Protein AF-A0A2R5ES37-F1 (afdb_monomer_lite)

InterPro domains:
  IPR029063 S-adenosyl-L-methionine-dependent methyltransferase superfamily [SSF53335] (49-180)

Radius of gyration: 34.07 Å; chains: 1; bounding box: 60×81×91 Å

Secondary structure (DSSP, 8-state):
-B-TTSPPPPPPS--STTSTT--B--TT--SPSSTTSS-EEETTSPPPPPPSS--GGGS--EEE-TT--SPPPTTTT-EEETTSPPPPPPTT--TTTS--EEE-TTSPPTT-------B-TTS-B--PPPHHHHHHHTT--SB-TTSPBP---SS-HHHHHHHHHHSPPHHHHHHHHHHHHHHHHHHHTT-------PPPTTSPPTT-S-----

Sequence (214 aa):
MQRWDDSSATVTGDTDIQSGAQLISDPRCKSELQPDSYGVQHWEKASKTVRGASRIMQSASSISDPRIKTTPRADTLGVMKWEVPAKTIIASLDIHAGAAAVADPRFPGADERCVIIIIAEDGTWHRPLTTFELAMLQSFPQYLPDGRPFQLEGCSDKKAREYIGNAVPRDSAEQMGNVILLAAAEAEVGIGFALSWDPVWVAPQAEDMPALIQ

Foldseek 3Di:
DDEPPDDADDDDPDDDCPPDNRDYDPPPPPDDPQDAQAAEDEPPDDDDDDDPDPDRRRHNNHYPDPVPPDDQDEAQLHEAEPPDDDDDDDPDDDSSNHHPHYPDPPDDDPPDDDDDFDQDPVRDTPDPDALLVLLVVLQHDQADPVRHGDDDPPDDRVVSSVPSVPDHRPLNVVVVVVVVVVCVVCVVVVNPDDDDPDDDSPDDDPVPPPPPDD

pLDDT: mean 79.44, std 11.71, range [42.88, 96.0]

Organism: NCBI:txid171404

Structure (mmCIF, N/CA/C/O backbone):
data_AF-A0A2R5ES37-F1
#
_entry.id   AF-A0A2R5ES37-F1
#
loop_
_atom_site.group_PDB
_atom_site.id
_atom_site.type_symbol
_atom_site.label_atom_id
_atom_site.label_alt_id
_atom_site.label_comp_id
_atom_site.label_asym_id
_atom_site.label_entity_id
_atom_site.label_seq_id
_atom_site.pdbx_PDB_ins_code
_atom_site.Cartn_x
_atom_site.Cartn_y
_atom_site.Cartn_z
_atom_site.occupancy
_atom_site.B_iso_or_equiv
_atom_site.auth_seq_id
_atom_site.auth_comp_id
_atom_site.auth_asym_id
_atom_site.auth_atom_id
_atom_site.pdbx_PDB_model_num
ATOM 1 N N . MET A 1 1 ? -5.467 -41.474 22.137 1.00 66.75 1 MET A N 1
ATOM 2 C CA . MET A 1 1 ? -5.474 -41.182 23.579 1.00 66.75 1 MET A CA 1
ATOM 3 C C . MET A 1 1 ? -5.575 -42.509 24.319 1.00 66.75 1 MET A C 1
ATOM 5 O O . MET A 1 1 ? -6.432 -43.302 23.944 1.00 66.75 1 MET A O 1
ATOM 9 N N . GLN A 1 2 ? -4.686 -42.789 25.268 1.00 75.88 2 GLN A N 1
ATOM 10 C CA . GLN A 1 2 ? -4.653 -44.027 26.056 1.00 75.88 2 GLN A CA 1
ATOM 11 C C . GLN A 1 2 ? -5.468 -43.896 27.344 1.00 75.88 2 GLN A C 1
ATOM 13 O O . GLN A 1 2 ? -5.669 -42.789 27.855 1.00 75.88 2 GLN A O 1
ATOM 18 N N . ARG A 1 3 ? -5.955 -45.033 27.855 1.00 75.44 3 ARG A N 1
ATOM 19 C CA . ARG A 1 3 ? -6.593 -45.097 29.172 1.00 75.44 3 ARG A CA 1
ATOM 20 C C . ARG A 1 3 ? -5.516 -45.027 30.248 1.00 75.44 3 ARG A C 1
ATOM 22 O O . ARG A 1 3 ? -4.434 -45.572 30.075 1.00 75.44 3 ARG A O 1
ATOM 29 N N . TRP A 1 4 ? -5.841 -44.361 31.350 1.00 78.44 4 TRP A N 1
ATOM 30 C CA . TRP A 1 4 ? -4.930 -44.161 32.478 1.00 78.44 4 TRP A CA 1
ATOM 31 C C . TRP A 1 4 ? -4.404 -45.478 33.073 1.00 78.44 4 TRP A C 1
ATOM 33 O O . TRP A 1 4 ? -3.252 -45.543 33.487 1.00 78.44 4 TRP A O 1
ATOM 43 N N . ASP A 1 5 ? -5.239 -46.518 33.080 1.00 82.12 5 ASP A N 1
ATOM 44 C CA . ASP A 1 5 ? -4.938 -47.808 33.710 1.00 82.12 5 ASP A CA 1
ATOM 45 C C . ASP A 1 5 ? -4.310 -48.844 32.755 1.00 82.12 5 ASP A C 1
ATOM 47 O O . ASP A 1 5 ? -3.970 -49.946 33.184 1.00 82.12 5 ASP A O 1
ATOM 51 N N . ASP A 1 6 ? -4.147 -48.512 31.469 1.00 80.31 6 ASP A N 1
ATOM 52 C CA . ASP A 1 6 ? -3.561 -49.419 30.476 1.00 80.31 6 ASP A CA 1
ATOM 53 C C . ASP A 1 6 ? -2.030 -49.262 30.397 1.00 80.31 6 ASP A C 1
ATOM 55 O O . ASP A 1 6 ? -1.457 -48.222 30.723 1.00 80.31 6 ASP A O 1
ATOM 59 N N . SER A 1 7 ? -1.339 -50.306 29.926 1.00 79.94 7 SER A N 1
ATOM 60 C CA . SER A 1 7 ? 0.105 -50.234 29.653 1.00 79.94 7 SER A CA 1
ATOM 61 C C . SER A 1 7 ? 0.407 -49.270 28.497 1.00 79.94 7 SER A C 1
ATOM 63 O O . SER A 1 7 ? -0.312 -49.250 27.498 1.00 79.94 7 SER A O 1
ATOM 65 N N . SER A 1 8 ? 1.494 -48.497 28.608 1.00 73.19 8 SER A N 1
ATOM 66 C CA . SER A 1 8 ? 1.875 -47.499 27.598 1.00 73.19 8 SER A CA 1
ATOM 67 C C . SER A 1 8 ? 2.196 -48.140 26.243 1.00 73.19 8 SER A C 1
ATOM 69 O O . SER A 1 8 ? 2.889 -49.160 26.194 1.00 73.19 8 SER A O 1
ATOM 71 N N . ALA A 1 9 ? 1.786 -47.514 25.135 1.00 75.00 9 ALA A N 1
ATOM 72 C CA . ALA A 1 9 ? 2.246 -47.945 23.807 1.00 75.00 9 ALA A CA 1
ATOM 73 C C . ALA A 1 9 ? 3.755 -47.737 23.616 1.00 75.00 9 ALA A C 1
ATOM 75 O O . ALA A 1 9 ? 4.393 -46.922 24.282 1.00 75.00 9 ALA A O 1
ATOM 76 N N . THR A 1 10 ? 4.315 -48.473 22.657 1.00 75.12 10 THR A N 1
ATOM 77 C CA . THR A 1 10 ? 5.711 -48.363 22.234 1.00 75.12 10 THR A CA 1
ATOM 78 C C . THR A 1 10 ? 6.044 -46.936 21.794 1.00 75.12 10 THR A C 1
ATOM 80 O O . THR A 1 10 ? 5.357 -46.370 20.944 1.00 75.12 10 THR A O 1
ATOM 83 N N . VAL A 1 11 ? 7.119 -46.370 22.349 1.00 68.81 11 VAL A N 1
ATOM 84 C CA . VAL A 1 11 ? 7.628 -45.049 21.957 1.00 68.81 11 VAL A CA 1
ATOM 85 C C . VAL A 1 11 ? 8.216 -45.142 20.549 1.00 68.81 11 VAL A C 1
ATOM 87 O O . VAL A 1 11 ? 9.181 -45.871 20.316 1.00 68.81 11 VAL A O 1
ATOM 90 N N . THR A 1 12 ? 7.615 -44.424 19.603 1.00 71.69 12 THR A N 1
ATOM 91 C CA . THR A 1 12 ? 8.103 -44.283 18.226 1.00 71.69 12 THR A CA 1
ATOM 92 C C . THR A 1 12 ? 9.046 -43.086 18.104 1.00 71.69 12 THR A C 1
ATOM 94 O O . THR A 1 12 ? 9.024 -42.192 18.942 1.00 71.69 12 THR A O 1
ATOM 97 N N . GLY A 1 13 ? 9.877 -43.048 17.056 1.00 73.94 13 GLY A N 1
ATOM 98 C CA . GLY A 1 13 ? 10.853 -41.965 16.835 1.00 73.94 13 GLY A CA 1
ATOM 99 C C . GLY A 1 13 ? 10.251 -40.584 16.537 1.00 73.94 13 GLY A C 1
ATOM 100 O O . GLY A 1 13 ? 10.995 -39.613 16.469 1.00 73.94 13 GLY A O 1
ATOM 101 N N . ASP A 1 14 ? 8.930 -40.507 16.376 1.00 69.62 14 ASP A N 1
ATOM 102 C CA . ASP A 1 14 ? 8.159 -39.272 16.268 1.00 69.62 14 ASP A CA 1
ATOM 103 C C . ASP A 1 14 ? 7.102 -39.246 17.390 1.00 69.62 14 ASP A C 1
ATOM 105 O O . ASP A 1 14 ? 6.496 -40.284 17.702 1.00 69.62 14 ASP A O 1
ATOM 109 N N . THR A 1 15 ? 6.942 -38.090 18.038 1.00 62.75 15 THR A N 1
ATOM 110 C CA . THR A 1 15 ? 6.119 -37.892 19.248 1.00 62.75 15 THR A CA 1
ATOM 111 C C . THR A 1 15 ? 5.187 -36.689 19.084 1.00 62.75 15 THR A C 1
ATOM 113 O O . THR A 1 15 ? 5.223 -35.746 19.874 1.00 62.75 15 THR A O 1
ATOM 116 N N . ASP A 1 16 ? 4.360 -36.713 18.043 1.00 71.44 16 ASP A N 1
ATOM 117 C CA . ASP A 1 16 ? 3.252 -35.776 17.844 1.00 71.44 16 ASP A CA 1
ATOM 118 C C . ASP A 1 16 ? 1.884 -36.413 18.189 1.00 71.44 16 ASP A C 1
ATOM 120 O O . ASP A 1 16 ? 1.736 -37.628 18.362 1.00 71.44 16 ASP A O 1
ATOM 124 N N . ILE A 1 17 ? 0.840 -35.587 18.280 1.00 67.00 17 ILE A N 1
ATOM 125 C CA . ILE A 1 17 ? -0.546 -35.976 18.569 1.00 67.00 17 ILE A CA 1
ATOM 126 C C . ILE A 1 17 ? -1.109 -36.993 17.562 1.00 67.00 17 ILE A C 1
ATOM 128 O O . ILE A 1 17 ? -2.031 -37.740 17.901 1.00 67.00 17 ILE A O 1
ATOM 132 N N . GLN A 1 18 ? -0.554 -37.043 16.344 1.00 68.50 18 GLN A N 1
ATOM 133 C CA . GLN A 1 18 ? -0.947 -37.972 15.280 1.00 68.50 18 GLN A CA 1
ATOM 134 C C . GLN A 1 18 ? -0.201 -39.319 15.339 1.00 68.50 18 GLN A C 1
ATOM 136 O O . GLN A 1 18 ? -0.658 -40.298 14.746 1.00 68.50 18 GLN A O 1
ATOM 141 N N . SER A 1 19 ? 0.905 -39.416 16.085 1.00 63.34 19 SER A N 1
ATOM 142 C CA . SER A 1 19 ? 1.768 -40.602 16.130 1.00 63.34 19 SER A CA 1
ATOM 143 C C . SER A 1 19 ? 1.529 -41.451 17.385 1.00 63.34 19 SER A C 1
ATOM 145 O O . SER A 1 19 ? 2.107 -41.228 18.449 1.00 63.34 19 SER A O 1
ATOM 147 N N . GLY A 1 20 ? 0.683 -42.478 17.265 1.00 61.16 20 GLY A N 1
ATOM 148 C CA . GLY A 1 20 ? 0.677 -43.600 18.216 1.00 61.16 20 GLY A CA 1
ATOM 149 C C . GLY A 1 20 ? -0.039 -43.368 19.551 1.00 61.16 20 GLY A C 1
ATOM 150 O O . GLY A 1 20 ? 0.172 -44.125 20.495 1.00 61.16 20 GLY A O 1
ATOM 151 N N . ALA A 1 21 ? -0.925 -42.370 19.641 1.00 65.31 21 ALA A N 1
ATOM 152 C CA . ALA A 1 21 ? -1.841 -42.199 20.775 1.00 65.31 21 ALA A CA 1
ATOM 153 C C . ALA A 1 21 ? -1.163 -42.072 22.161 1.00 65.31 21 ALA A C 1
ATOM 155 O O . ALA A 1 21 ? -1.754 -42.482 23.156 1.00 65.31 21 ALA A O 1
ATOM 156 N N . GLN A 1 22 ? 0.014 -41.441 22.234 1.00 70.44 22 GLN A N 1
ATOM 157 C CA . GLN A 1 22 ? 0.822 -41.268 23.458 1.00 70.44 22 GLN A CA 1
ATOM 158 C C . GLN A 1 22 ? 0.191 -40.342 24.524 1.00 70.44 22 GLN A C 1
ATOM 160 O O . GLN A 1 22 ? 0.707 -40.206 25.628 1.00 70.44 22 GLN A O 1
ATOM 165 N N . LEU A 1 23 ? -0.927 -39.684 24.207 1.00 70.38 23 LEU A N 1
ATOM 166 C CA . LEU A 1 23 ? -1.639 -38.798 25.128 1.00 70.38 23 LEU A CA 1
ATOM 167 C C . LEU A 1 23 ? -2.544 -39.600 26.066 1.00 70.38 23 LEU A C 1
ATOM 169 O O . LEU A 1 23 ? -3.407 -40.341 25.593 1.00 70.38 23 LEU A O 1
ATOM 173 N N . ILE A 1 24 ? -2.418 -39.395 27.374 1.00 74.56 24 ILE A N 1
ATOM 174 C CA . ILE A 1 24 ? -3.3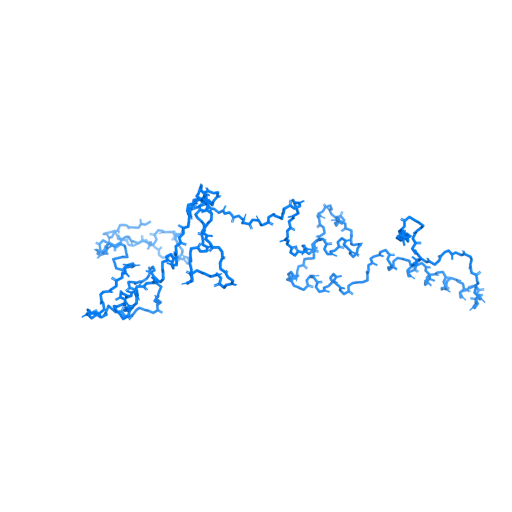15 -39.955 28.392 1.00 74.56 24 ILE A CA 1
ATOM 175 C C . ILE A 1 24 ? -4.165 -38.819 28.965 1.00 74.56 24 ILE A C 1
ATOM 177 O O . ILE A 1 24 ? -3.648 -37.750 29.285 1.00 74.56 24 ILE A O 1
ATOM 181 N N . SER A 1 25 ? -5.474 -39.043 29.103 1.00 67.00 25 SER A N 1
ATOM 182 C CA . SER A 1 25 ? -6.334 -38.123 29.857 1.00 67.00 25 SER A CA 1
ATOM 183 C C . SER A 1 25 ? -6.057 -38.332 31.340 1.00 67.00 25 SER A C 1
ATOM 185 O O . SER A 1 25 ? -6.446 -39.373 31.858 1.00 67.00 25 SER A O 1
ATOM 187 N N . ASP A 1 26 ? -5.384 -37.402 32.025 1.00 67.69 26 ASP A N 1
ATOM 188 C CA . ASP A 1 26 ? -5.101 -37.550 33.460 1.00 67.69 26 ASP A CA 1
ATOM 189 C C . ASP A 1 26 ? -6.396 -37.346 34.280 1.00 67.69 26 ASP A C 1
ATOM 191 O O . ASP A 1 26 ? -6.879 -36.214 34.384 1.00 67.69 26 ASP A O 1
ATOM 195 N N . PRO A 1 27 ? -6.977 -38.397 34.895 1.00 66.50 27 PRO A N 1
ATOM 196 C CA . PRO A 1 27 ? -8.207 -38.278 35.681 1.00 66.50 27 PRO A CA 1
ATOM 197 C C . PRO A 1 27 ? -7.991 -37.525 37.006 1.00 66.50 27 PRO A C 1
ATOM 199 O O . PRO A 1 27 ? -8.950 -37.218 37.716 1.00 66.50 27 PRO A O 1
ATOM 202 N N . ARG A 1 28 ? -6.737 -37.216 37.367 1.00 65.38 28 ARG A N 1
ATOM 203 C CA . ARG A 1 28 ? -6.384 -36.408 38.543 1.00 65.38 28 ARG A CA 1
ATOM 204 C C . ARG A 1 28 ? -6.431 -34.911 38.253 1.00 65.38 28 ARG A C 1
ATOM 206 O O . ARG A 1 28 ? -6.408 -34.129 39.205 1.00 65.38 28 ARG A O 1
ATOM 213 N N . CYS A 1 29 ? -6.547 -34.494 36.989 1.00 56.03 29 CYS A N 1
ATOM 214 C CA . CYS A 1 29 ? -6.865 -33.112 36.638 1.00 56.03 29 CYS A CA 1
ATOM 215 C C . CYS A 1 29 ? -8.307 -32.792 37.065 1.00 56.03 29 CYS A C 1
ATOM 217 O O . CYS A 1 29 ? -9.249 -32.874 36.287 1.00 56.03 29 CYS A O 1
ATOM 219 N N . LYS A 1 30 ? -8.470 -32.425 38.340 1.00 52.78 30 LYS A N 1
ATOM 220 C CA . LYS A 1 30 ? -9.746 -32.032 38.961 1.00 52.78 30 LYS A CA 1
ATOM 221 C C . LYS A 1 30 ? -10.079 -30.545 38.793 1.00 52.78 30 LYS A C 1
ATOM 223 O O . LYS A 1 30 ? -10.973 -30.048 39.470 1.00 52.78 30 LYS A O 1
ATOM 228 N N . SER A 1 31 ? -9.336 -29.804 37.973 1.00 54.53 31 SER A N 1
ATOM 229 C CA . SER A 1 31 ? -9.637 -28.392 37.743 1.00 54.53 31 SER A CA 1
ATOM 230 C C . SER A 1 31 ? -10.726 -28.269 36.687 1.00 54.53 31 SER A C 1
ATOM 232 O O . SER A 1 31 ? -10.550 -28.775 35.577 1.00 54.53 31 SER A O 1
ATOM 234 N N . GLU A 1 32 ? -11.791 -27.524 36.984 1.00 59.50 32 GLU A N 1
ATOM 235 C CA . GLU A 1 32 ? -12.546 -26.861 35.919 1.00 59.50 32 GLU A CA 1
ATOM 236 C C . GLU A 1 32 ? -11.530 -26.125 35.043 1.00 59.50 32 GLU A C 1
ATOM 238 O O . GLU A 1 32 ? -10.615 -25.501 35.576 1.00 59.50 32 GLU A O 1
ATOM 243 N N . LEU A 1 33 ? -11.576 -26.284 33.722 1.00 55.97 33 LEU A N 1
ATOM 244 C CA . LEU A 1 33 ? -10.623 -25.609 32.843 1.00 55.97 33 LEU A CA 1
ATOM 245 C C . LEU A 1 33 ? -10.670 -24.105 33.141 1.00 55.97 33 LEU A C 1
ATOM 247 O O . LEU A 1 33 ? -11.729 -23.491 33.069 1.00 55.97 33 LEU A O 1
ATOM 251 N N . GLN A 1 34 ? -9.515 -23.531 33.496 1.00 58.78 34 GLN A N 1
ATOM 252 C CA . GLN A 1 34 ? -9.364 -22.102 33.790 1.00 58.78 34 GLN A CA 1
ATOM 253 C C . GLN A 1 34 ? -10.235 -21.571 34.947 1.00 58.78 34 GLN A C 1
ATOM 255 O O . GLN A 1 34 ? -10.842 -20.501 34.801 1.00 58.78 34 GLN A O 1
ATOM 260 N N . PRO A 1 35 ? -10.207 -22.191 36.147 1.00 56.25 35 PRO A N 1
ATOM 261 C CA . PRO A 1 35 ? -10.815 -21.545 37.296 1.00 56.25 35 PRO A CA 1
ATOM 262 C C . PRO A 1 35 ? -10.055 -20.229 37.483 1.00 56.25 35 PRO A C 1
ATOM 264 O O . PRO A 1 35 ? -8.823 -20.206 37.411 1.00 56.25 35 PRO A O 1
ATOM 267 N N . ASP A 1 36 ? -10.774 -19.121 37.653 1.00 62.28 36 ASP A N 1
ATOM 268 C CA . ASP A 1 36 ? -10.169 -17.818 37.952 1.00 62.28 36 ASP A CA 1
ATOM 269 C C . ASP A 1 36 ? -9.413 -17.119 36.801 1.00 62.28 36 ASP A C 1
ATOM 271 O O . ASP A 1 36 ? -8.533 -16.278 37.018 1.00 62.28 36 ASP A O 1
ATOM 275 N N . SER A 1 37 ? -9.719 -17.472 35.552 1.00 63.97 37 SER A N 1
ATOM 276 C CA . SER A 1 37 ? -9.071 -16.867 34.378 1.00 63.97 37 SER A CA 1
ATOM 277 C C . SER A 1 37 ? -9.815 -15.670 33.801 1.00 63.97 37 SER A C 1
ATOM 279 O O . SER A 1 37 ? -9.479 -15.267 32.703 1.00 63.97 37 SER A O 1
ATOM 281 N N . TYR A 1 38 ? -10.772 -15.106 34.542 1.00 63.41 38 TYR A N 1
ATOM 282 C CA . TYR A 1 38 ? -11.468 -13.848 34.270 1.00 63.41 38 TYR A CA 1
ATOM 283 C C . TYR A 1 38 ? -11.987 -13.279 35.594 1.00 63.41 38 TYR A C 1
ATOM 285 O O . TYR A 1 38 ? -12.294 -14.039 36.513 1.00 63.41 38 TYR A O 1
ATOM 293 N N . GLY A 1 39 ? -12.122 -11.957 35.696 1.00 71.88 39 GLY A N 1
ATOM 294 C CA . GLY A 1 39 ? -12.788 -11.322 36.834 1.00 71.88 39 GLY A CA 1
ATOM 295 C C . GLY A 1 39 ? -12.143 -10.019 37.289 1.00 71.88 39 GLY A C 1
ATOM 296 O O . GLY A 1 39 ? -11.019 -9.687 36.912 1.00 71.88 39 GLY A O 1
ATOM 297 N N . VAL A 1 40 ? -12.882 -9.293 38.126 1.00 79.94 40 VAL A N 1
ATOM 298 C CA . VAL A 1 40 ? -12.439 -8.053 38.763 1.00 79.94 40 VAL A CA 1
ATOM 299 C C . VAL A 1 40 ? -12.292 -8.304 40.263 1.00 79.94 40 VAL A C 1
ATOM 301 O O . VAL A 1 40 ? -13.236 -8.733 40.927 1.00 79.94 40 VAL A O 1
ATOM 304 N N . GLN A 1 41 ? -11.098 -8.074 40.801 1.00 81.31 41 GLN A N 1
ATOM 305 C CA . GLN A 1 41 ? -10.800 -8.210 42.220 1.00 81.31 41 GLN A CA 1
ATOM 306 C C . GLN A 1 41 ? -11.282 -6.986 43.006 1.00 81.31 41 GLN A C 1
ATOM 308 O O . GLN A 1 41 ? -11.270 -5.849 42.526 1.00 81.31 41 GLN A O 1
ATOM 313 N N . HIS A 1 42 ? -11.681 -7.225 44.255 1.00 77.62 42 HIS A N 1
ATOM 314 C CA . HIS A 1 42 ? -11.969 -6.151 45.199 1.00 77.62 42 HIS A CA 1
ATOM 315 C C . HIS A 1 42 ? -10.674 -5.486 45.659 1.00 77.62 42 HIS A C 1
ATOM 317 O O . HIS A 1 42 ? -9.750 -6.175 46.079 1.00 77.62 42 HIS A O 1
ATOM 323 N N . TRP A 1 43 ? -10.668 -4.154 45.662 1.00 83.81 43 TRP A N 1
ATOM 324 C CA . TRP A 1 43 ? -9.546 -3.314 46.087 1.00 83.81 43 TRP A CA 1
ATOM 325 C C . TRP A 1 43 ? -8.973 -3.669 47.467 1.00 83.81 43 TRP A C 1
ATOM 327 O O . TRP A 1 43 ? -7.763 -3.727 47.639 1.00 83.81 43 TRP A O 1
ATOM 337 N N . GLU A 1 44 ? -9.849 -3.950 48.434 1.00 82.38 44 GLU A N 1
ATOM 338 C CA . GLU A 1 44 ? -9.474 -4.235 49.829 1.00 82.38 44 GLU A CA 1
ATOM 339 C C . GLU A 1 44 ? -9.090 -5.705 50.078 1.00 82.38 44 GLU A C 1
ATOM 341 O O . GLU A 1 44 ? -8.789 -6.092 51.206 1.00 82.38 44 GLU A O 1
ATOM 346 N N . LYS A 1 45 ? -9.147 -6.571 49.056 1.00 80.19 45 LYS A N 1
ATOM 347 C CA . LYS A 1 45 ? -8.793 -7.988 49.203 1.00 80.19 45 LYS A CA 1
ATOM 348 C C . LYS A 1 45 ? -7.355 -8.226 48.761 1.00 80.19 45 LYS A C 1
ATOM 350 O O . LYS A 1 45 ? -6.867 -7.605 47.822 1.00 80.19 45 LYS A O 1
ATOM 355 N N . ALA A 1 46 ? -6.693 -9.173 49.425 1.00 80.06 46 ALA A N 1
ATOM 356 C CA . ALA A 1 46 ? -5.367 -9.620 49.021 1.00 80.06 46 ALA A CA 1
ATOM 357 C C . ALA A 1 46 ? -5.383 -10.072 47.553 1.00 80.06 46 ALA A C 1
ATOM 359 O O . ALA A 1 46 ? -6.246 -10.861 47.155 1.00 80.06 46 ALA A O 1
ATOM 360 N N . SER A 1 47 ? -4.426 -9.564 46.769 1.00 72.06 47 SER A N 1
ATOM 361 C CA . SER A 1 47 ? -4.298 -9.926 45.361 1.00 72.06 47 SER A CA 1
ATOM 362 C C . SER A 1 47 ? -4.044 -11.418 45.223 1.00 72.06 47 SER A C 1
ATOM 364 O O . SER A 1 47 ? -3.263 -12.014 45.968 1.00 72.06 47 SER A O 1
ATOM 366 N N . LYS A 1 48 ? -4.646 -12.009 44.199 1.00 73.31 48 LYS A N 1
ATOM 367 C CA . LYS A 1 48 ? -4.285 -13.353 43.761 1.00 73.31 48 LYS A CA 1
ATOM 368 C C . LYS A 1 48 ? -2.862 -13.397 43.206 1.00 73.31 48 LYS A C 1
ATOM 370 O O . LYS A 1 48 ? -2.263 -12.365 42.892 1.00 73.31 48 LYS A O 1
ATOM 375 N N . THR A 1 49 ? -2.330 -14.611 43.093 1.00 72.81 49 THR A N 1
ATOM 376 C CA . THR A 1 49 ? -0.976 -14.875 42.601 1.00 72.81 49 THR A CA 1
ATOM 377 C C . THR A 1 49 ? -0.761 -14.259 41.220 1.00 72.81 49 THR A C 1
ATOM 379 O O . THR A 1 49 ? -1.491 -14.561 40.273 1.00 72.81 49 THR A O 1
ATOM 382 N N . VAL A 1 50 ? 0.270 -13.419 41.103 1.00 69.50 50 VAL A N 1
ATOM 383 C CA . VAL A 1 50 ? 0.708 -12.845 39.825 1.00 69.50 50 VAL A CA 1
ATOM 384 C C . VAL A 1 50 ? 1.256 -13.971 38.950 1.00 69.50 50 VAL A C 1
ATOM 386 O O . VAL A 1 50 ? 2.193 -14.668 39.339 1.00 69.50 50 VAL A O 1
ATOM 389 N N . ARG A 1 51 ? 0.655 -14.171 37.775 1.00 73.50 51 ARG A N 1
ATOM 390 C CA . ARG A 1 51 ? 1.096 -15.167 36.788 1.00 73.50 51 ARG A CA 1
ATOM 391 C C . ARG A 1 51 ? 2.015 -14.511 35.754 1.00 73.50 51 ARG A C 1
ATOM 393 O O . ARG A 1 51 ? 1.921 -13.312 35.517 1.00 73.50 51 ARG A O 1
ATOM 400 N N . GLY A 1 52 ? 2.881 -15.299 35.110 1.00 70.88 52 GLY A N 1
ATOM 401 C CA . GLY A 1 52 ? 3.894 -14.796 34.164 1.00 70.88 52 GLY A CA 1
ATOM 402 C C . GLY A 1 52 ? 3.339 -14.039 32.947 1.00 70.88 52 GLY A C 1
ATOM 403 O O . GLY A 1 52 ? 4.062 -13.260 32.334 1.00 70.88 52 GLY A O 1
ATOM 404 N N . ALA A 1 53 ? 2.056 -14.217 32.621 1.00 69.81 53 ALA A N 1
ATOM 405 C CA . ALA A 1 53 ? 1.342 -13.396 31.652 1.00 69.81 53 ALA A CA 1
ATOM 406 C C . ALA A 1 53 ? 0.015 -12.898 32.253 1.00 69.81 53 ALA A C 1
ATOM 408 O O . ALA A 1 53 ? -0.982 -13.618 32.285 1.00 69.81 53 ALA A O 1
ATOM 409 N N . SER A 1 54 ? -0.010 -11.640 32.697 1.00 64.06 54 SER A N 1
ATOM 410 C CA . SER A 1 54 ? -1.183 -10.966 33.285 1.00 64.06 54 SER A CA 1
ATOM 411 C C . SER A 1 54 ? -2.203 -10.525 32.229 1.00 64.06 54 SER A C 1
ATOM 413 O O . SER A 1 54 ? -2.579 -9.358 32.142 1.00 64.06 54 SER A O 1
ATOM 415 N N . ARG A 1 55 ? -2.632 -11.450 31.367 1.00 72.12 55 ARG A N 1
ATOM 416 C CA . ARG A 1 55 ? -3.750 -11.210 30.445 1.00 72.12 55 ARG A CA 1
ATOM 417 C C . ARG A 1 55 ? -5.067 -11.508 31.150 1.00 72.12 55 ARG A C 1
ATOM 419 O O . ARG A 1 55 ? -5.122 -12.379 32.014 1.00 72.12 55 ARG A O 1
ATOM 426 N N . ILE A 1 56 ? -6.132 -10.835 30.718 1.00 67.19 56 ILE A N 1
ATOM 427 C CA . ILE A 1 56 ? -7.493 -11.006 31.252 1.00 67.19 56 ILE A CA 1
ATOM 428 C C . ILE A 1 56 ? -7.947 -12.463 31.210 1.00 67.19 56 ILE A C 1
ATOM 430 O O . ILE A 1 56 ? -8.594 -12.878 32.149 1.00 67.19 56 ILE A O 1
ATOM 434 N N . MET A 1 57 ? -7.559 -13.211 30.165 1.00 68.69 57 MET A N 1
ATOM 435 C CA . MET A 1 57 ? -7.847 -14.645 29.969 1.00 68.69 57 MET A CA 1
ATOM 436 C C . MET A 1 57 ? -6.954 -15.587 30.786 1.00 68.69 57 MET A C 1
ATOM 438 O O . MET A 1 57 ? -7.032 -16.805 30.655 1.00 68.69 57 MET A O 1
ATOM 442 N N . GLN A 1 58 ? -6.004 -15.033 31.531 1.00 69.94 58 GLN A N 1
ATOM 443 C CA . GLN A 1 58 ? -5.011 -15.781 32.287 1.00 69.94 58 GLN A CA 1
ATOM 444 C C . GLN A 1 58 ? -5.024 -15.412 33.759 1.00 69.94 58 GLN A C 1
ATOM 446 O O . GLN A 1 58 ? -4.224 -15.969 34.485 1.00 69.94 58 GLN A O 1
ATOM 451 N N . SER A 1 59 ? -5.841 -14.462 34.216 1.00 73.44 59 SER A N 1
ATOM 452 C CA . SER A 1 59 ? -6.093 -14.163 35.632 1.00 73.44 59 SER A CA 1
ATOM 453 C C . SER A 1 59 ? -7.097 -13.024 35.758 1.00 73.44 59 SER A C 1
ATOM 455 O O . SER A 1 59 ? -7.157 -12.151 34.893 1.00 73.44 59 SER A O 1
ATOM 457 N N . ALA A 1 60 ? -7.811 -12.972 36.883 1.00 73.56 60 ALA A N 1
ATOM 458 C CA . ALA A 1 60 ? -8.576 -11.804 37.316 1.00 73.56 60 ALA A CA 1
ATOM 459 C C . ALA A 1 60 ? -7.655 -10.609 37.667 1.00 73.56 60 ALA A C 1
ATOM 461 O O . ALA A 1 60 ? -7.586 -10.180 38.811 1.00 73.56 60 ALA A O 1
ATOM 462 N N . SER A 1 61 ? -6.885 -10.094 36.706 1.00 75.25 61 SER A N 1
ATOM 463 C CA . SER A 1 61 ? -5.900 -9.013 36.906 1.00 75.25 61 SER A CA 1
ATOM 464 C C . SER A 1 61 ? -6.521 -7.612 37.004 1.00 75.25 61 SER A C 1
ATOM 466 O O . S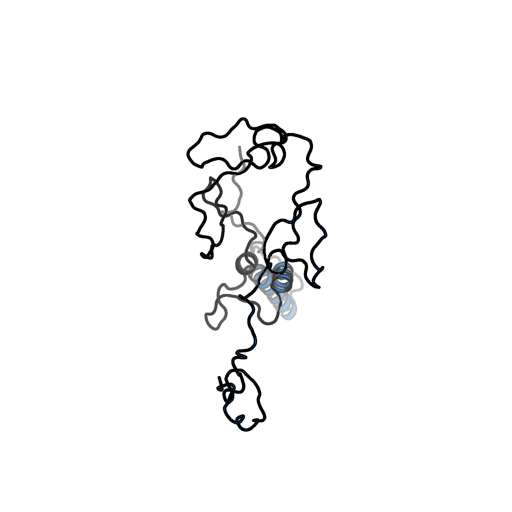ER A 1 61 ? -5.810 -6.640 37.248 1.00 75.25 61 SER A O 1
ATOM 468 N N . SER A 1 62 ? -7.831 -7.478 36.804 1.00 79.88 62 SER A N 1
ATOM 469 C CA . SER A 1 62 ? -8.540 -6.203 36.928 1.00 79.88 62 SER A CA 1
ATOM 470 C C . SER A 1 62 ? -8.914 -5.932 38.386 1.00 79.88 62 SER A C 1
ATOM 472 O O . SER A 1 62 ? -9.285 -6.855 39.105 1.00 79.88 62 SER A O 1
ATOM 474 N N . ILE A 1 63 ? -8.862 -4.672 38.822 1.00 81.31 63 ILE A N 1
ATOM 475 C CA . ILE A 1 63 ? -9.262 -4.245 40.171 1.00 81.31 63 ILE A CA 1
ATOM 476 C C . ILE A 1 63 ? -10.371 -3.199 40.047 1.00 81.31 63 ILE A C 1
ATOM 478 O O . ILE A 1 63 ? -10.265 -2.278 39.237 1.00 81.31 63 ILE A O 1
ATOM 482 N N . SER A 1 64 ? -11.416 -3.318 40.865 1.00 76.38 64 SER A N 1
ATOM 483 C CA . SER A 1 64 ? -12.422 -2.264 41.017 1.00 76.38 64 SER A CA 1
ATOM 484 C C . SER A 1 64 ? -11.789 -1.097 41.770 1.00 76.38 64 SER A C 1
ATOM 486 O O . SER A 1 64 ? -11.708 -1.169 42.991 1.00 76.38 64 SER A O 1
ATOM 488 N N . ASP A 1 65 ? -11.299 -0.064 41.080 1.00 76.19 65 ASP A N 1
ATOM 489 C CA . ASP A 1 65 ? -10.629 1.078 41.722 1.00 76.19 65 ASP A CA 1
ATOM 490 C C . ASP A 1 65 ? -11.654 2.036 42.374 1.00 76.19 65 ASP A C 1
ATOM 492 O O . ASP A 1 65 ? -12.342 2.776 41.665 1.00 76.19 65 ASP A O 1
ATOM 496 N N . PRO A 1 66 ? -11.764 2.079 43.718 1.00 67.81 66 PRO A N 1
ATOM 497 C CA . PRO A 1 66 ? -12.706 2.946 44.420 1.00 67.81 66 PRO A CA 1
ATOM 498 C C . PRO A 1 66 ? -12.219 4.401 44.483 1.00 67.81 66 PRO A C 1
ATOM 500 O O . PRO A 1 66 ? -12.927 5.275 44.982 1.00 67.81 66 PRO A O 1
ATOM 503 N N . ARG A 1 67 ? -10.996 4.693 44.013 1.00 72.31 67 ARG A N 1
ATOM 504 C CA . ARG A 1 67 ? -10.435 6.051 43.982 1.00 72.31 67 ARG A CA 1
ATOM 505 C C . ARG A 1 67 ? -10.956 6.865 42.803 1.00 72.31 67 ARG A C 1
ATOM 507 O O . ARG A 1 67 ? -10.681 8.065 42.748 1.00 72.31 67 ARG A O 1
ATOM 514 N N . ILE A 1 68 ? -11.754 6.267 41.917 1.00 63.47 68 ILE A N 1
ATOM 515 C CA . ILE A 1 68 ? -12.626 7.011 41.006 1.00 63.47 68 ILE A CA 1
ATOM 516 C C . ILE A 1 68 ? -13.722 7.669 41.859 1.00 63.47 68 ILE A C 1
ATOM 518 O O . ILE A 1 68 ? -14.818 7.151 42.039 1.00 63.47 68 ILE A O 1
ATOM 522 N N . LYS A 1 69 ? -13.372 8.813 42.458 1.00 60.03 69 LYS A N 1
ATOM 523 C CA . LYS A 1 69 ? -14.229 9.603 43.358 1.00 60.03 69 LYS A CA 1
ATOM 524 C C . LYS A 1 69 ? -15.136 10.578 42.613 1.00 60.03 69 LYS A C 1
ATOM 526 O O . LYS A 1 69 ? -15.951 11.253 43.235 1.00 60.03 69 LYS A O 1
ATOM 531 N N . THR A 1 70 ? -14.951 10.711 41.304 1.00 60.72 70 THR A N 1
ATOM 532 C CA . THR A 1 70 ? -15.749 11.606 40.473 1.00 60.72 70 THR A CA 1
ATOM 533 C C . THR A 1 70 ? -16.828 10.773 39.809 1.00 60.72 70 THR A C 1
ATOM 535 O O . THR A 1 70 ? -16.533 9.748 39.197 1.00 60.72 70 THR A O 1
ATOM 538 N N . THR A 1 71 ? -18.078 11.224 39.878 1.00 67.06 71 THR A N 1
ATOM 539 C CA . THR A 1 71 ? -19.061 10.783 38.890 1.00 67.06 71 THR A CA 1
ATOM 540 C C . THR A 1 71 ? -18.478 11.153 37.525 1.00 67.06 71 THR A C 1
ATOM 542 O O . THR A 1 71 ? -18.048 12.303 37.359 1.00 67.06 71 THR A O 1
ATOM 545 N N . PRO A 1 72 ? -18.365 10.212 36.573 1.00 67.31 72 PRO A N 1
ATOM 546 C CA . PRO A 1 72 ? -18.000 10.561 35.210 1.00 67.31 72 PRO A CA 1
ATOM 547 C C . PRO A 1 72 ? -18.918 11.683 34.725 1.00 67.31 72 PRO A C 1
ATOM 549 O O . PRO A 1 72 ? -20.062 11.799 35.183 1.00 67.31 72 PRO A O 1
ATOM 552 N N . ARG A 1 73 ? -18.431 12.536 33.819 1.00 70.31 73 ARG A N 1
ATOM 553 C CA . ARG A 1 73 ? -19.329 13.506 33.186 1.00 70.31 73 ARG A CA 1
ATOM 554 C C . ARG A 1 73 ? -20.475 12.721 32.549 1.00 70.31 73 ARG A C 1
ATOM 556 O O . ARG A 1 73 ? -20.302 11.555 32.186 1.00 70.31 73 ARG A O 1
ATOM 563 N N . ALA A 1 74 ? -21.655 13.334 32.479 1.00 73.94 74 ALA A N 1
ATOM 564 C CA . ALA A 1 74 ? -22.792 12.686 31.842 1.00 73.94 74 ALA A CA 1
ATOM 565 C C . ALA A 1 74 ? -22.343 12.145 30.478 1.00 73.94 74 ALA A C 1
ATOM 567 O O . ALA A 1 74 ? -21.731 12.873 29.699 1.00 73.94 74 ALA A O 1
ATOM 568 N N . ASP A 1 75 ? -22.596 10.856 30.249 1.00 74.81 75 ASP A N 1
ATOM 569 C CA . ASP A 1 75 ? -22.269 10.155 29.007 1.00 74.81 75 ASP A CA 1
ATOM 570 C C . ASP A 1 75 ? -20.786 9.886 28.711 1.00 74.81 75 ASP A C 1
ATOM 572 O O . ASP A 1 75 ? -20.472 9.418 27.619 1.00 74.81 75 ASP A O 1
ATOM 576 N N . THR A 1 76 ? -19.869 10.095 29.661 1.00 83.12 76 THR A N 1
ATOM 577 C CA . THR A 1 76 ? -18.490 9.592 29.541 1.00 83.12 76 THR A CA 1
ATOM 578 C C . THR A 1 76 ? -18.501 8.081 29.281 1.00 83.12 76 THR A C 1
ATOM 580 O O . THR A 1 76 ? -19.139 7.324 30.013 1.00 83.12 76 THR A O 1
ATOM 583 N N . LEU A 1 77 ? -17.772 7.645 28.250 1.00 80.62 77 LEU A N 1
ATOM 584 C CA . LEU A 1 77 ? -17.720 6.268 27.739 1.00 80.62 77 LEU A CA 1
ATOM 585 C C . LEU A 1 77 ? -19.092 5.720 27.303 1.00 80.62 77 LEU A C 1
ATOM 587 O O . LEU A 1 77 ? -19.275 4.509 27.183 1.00 80.62 77 LEU A O 1
ATOM 591 N N . GLY A 1 78 ? -20.065 6.603 27.072 1.00 83.69 78 GLY A N 1
ATOM 592 C CA . GLY A 1 78 ? -21.397 6.237 26.620 1.00 83.69 78 GLY A CA 1
ATOM 593 C C . GLY A 1 78 ? -21.394 5.774 25.165 1.00 83.69 78 GLY A C 1
ATOM 594 O O . GLY A 1 78 ? -20.751 6.376 24.305 1.00 83.69 78 GLY A O 1
ATOM 595 N N . VAL A 1 79 ? -22.167 4.725 24.888 1.00 87.50 79 VAL A N 1
ATOM 596 C CA . VAL A 1 79 ? -22.438 4.244 23.530 1.00 87.50 79 VAL A CA 1
ATOM 597 C C . VAL A 1 79 ? -23.888 4.573 23.184 1.00 87.50 79 VAL A C 1
ATOM 599 O O . VAL A 1 79 ? -24.817 4.142 23.870 1.00 87.50 79 VAL A O 1
ATOM 602 N N . MET A 1 80 ? -24.090 5.368 22.138 1.00 89.75 80 MET A N 1
ATOM 603 C CA . MET A 1 80 ? -25.410 5.750 21.648 1.00 89.75 80 MET A CA 1
ATOM 604 C C . MET A 1 80 ? -26.059 4.613 20.861 1.00 89.75 80 MET A C 1
ATOM 606 O O . MET A 1 80 ? -25.380 3.841 20.190 1.00 89.75 80 MET A O 1
ATOM 610 N N . LYS A 1 81 ? -27.390 4.525 20.903 1.00 89.44 81 LYS A N 1
ATOM 611 C CA . LYS A 1 81 ? -28.137 3.624 20.016 1.00 89.44 81 LYS A CA 1
ATOM 612 C C . LYS A 1 81 ? -28.154 4.203 18.603 1.00 89.44 81 LYS A C 1
ATOM 614 O O . LYS A 1 81 ? -28.329 5.407 18.457 1.00 89.44 81 LYS A O 1
ATOM 619 N N . TRP A 1 82 ? -28.053 3.337 17.600 1.00 89.12 82 TRP A N 1
ATOM 620 C CA . TRP A 1 82 ? -28.063 3.708 16.181 1.00 89.12 82 TRP A CA 1
ATOM 621 C C . TRP A 1 82 ? -29.265 4.568 15.764 1.00 89.12 82 TRP A C 1
ATOM 623 O O . TRP A 1 82 ? -29.101 5.573 15.087 1.00 89.12 82 TRP A O 1
ATOM 633 N N . GLU A 1 83 ? -30.461 4.213 16.237 1.00 90.12 83 GLU A N 1
ATOM 634 C CA . GLU A 1 83 ? -31.721 4.874 15.853 1.00 90.12 83 GLU A CA 1
ATOM 635 C C . GLU A 1 83 ? -31.993 6.199 16.587 1.00 90.12 83 GLU A C 1
ATOM 637 O O . GLU A 1 83 ? -33.027 6.834 16.379 1.00 90.12 83 GLU A O 1
ATOM 642 N N . VAL A 1 84 ? -31.121 6.603 17.515 1.00 88.12 84 VAL A N 1
ATOM 643 C CA . VAL A 1 84 ? -31.338 7.796 18.343 1.00 88.12 84 VAL A CA 1
ATOM 644 C C . VAL A 1 84 ? -30.522 8.960 17.777 1.00 88.12 84 VAL A C 1
ATOM 646 O O . VAL A 1 84 ? -29.339 8.775 17.494 1.00 88.12 84 VAL A O 1
ATOM 649 N N . PRO A 1 85 ? -31.101 10.173 17.660 1.00 88.56 85 PRO A N 1
ATOM 650 C CA . PRO A 1 85 ? -30.355 11.357 17.244 1.00 88.56 85 PRO A CA 1
ATOM 651 C C . PRO A 1 85 ? -29.091 11.571 18.080 1.00 88.56 85 PRO A C 1
ATOM 653 O O . PRO A 1 85 ? -29.109 11.369 19.298 1.00 88.56 85 PRO A O 1
ATOM 656 N N . ALA A 1 86 ? -28.013 12.015 17.428 1.00 84.88 86 ALA A N 1
ATOM 657 C CA . ALA A 1 86 ? -26.747 12.323 18.083 1.00 84.88 86 ALA A CA 1
ATOM 658 C C . ALA A 1 86 ? -26.932 13.343 19.224 1.00 84.88 86 ALA A C 1
ATOM 660 O O . ALA A 1 86 ? -27.747 14.264 19.137 1.00 84.88 86 ALA A O 1
ATOM 661 N N . LYS A 1 87 ? -26.155 13.185 20.302 1.00 85.56 87 LYS A N 1
ATOM 662 C CA . LYS A 1 87 ? -26.079 14.189 21.371 1.00 85.56 87 LYS A CA 1
ATOM 663 C C . LYS A 1 87 ? -25.322 15.421 20.872 1.00 85.56 87 LYS A C 1
ATOM 665 O O . LYS A 1 87 ? -24.695 15.397 19.815 1.00 85.56 87 LYS A O 1
ATOM 670 N N . THR A 1 88 ? -25.375 16.503 21.644 1.00 86.06 88 THR A N 1
ATOM 671 C CA . THR A 1 88 ? -24.669 17.747 21.325 1.00 86.06 88 THR A CA 1
ATOM 672 C C . THR A 1 88 ? -23.188 17.487 21.046 1.00 86.06 88 THR A C 1
ATOM 674 O O . THR A 1 88 ? -22.461 17.010 21.918 1.00 86.06 88 THR A O 1
ATOM 677 N N . ILE A 1 89 ? -22.739 17.838 19.839 1.00 82.38 89 ILE A N 1
ATOM 678 C CA . ILE A 1 89 ? -21.329 17.764 19.454 1.00 82.38 89 ILE A CA 1
ATOM 679 C C . ILE A 1 89 ? -20.598 18.947 20.093 1.00 82.38 89 ILE A C 1
ATOM 681 O O . ILE A 1 89 ? -20.955 20.104 19.875 1.00 82.38 89 ILE A O 1
ATOM 685 N N . ILE A 1 90 ? -19.579 18.653 20.898 1.00 84.50 90 ILE A N 1
ATOM 686 C CA . ILE A 1 90 ? -18.722 19.655 21.541 1.00 84.50 90 ILE A CA 1
ATOM 687 C C . ILE A 1 90 ? -17.391 19.778 20.791 1.00 84.50 90 ILE A C 1
ATOM 689 O O . ILE A 1 90 ? -16.947 18.832 20.147 1.00 84.50 90 ILE A O 1
ATOM 693 N N . ALA A 1 91 ? -16.720 20.927 20.913 1.00 86.25 91 ALA A N 1
ATOM 694 C CA . ALA A 1 91 ? -15.481 21.217 20.180 1.00 86.25 91 ALA A CA 1
ATOM 695 C C . ALA A 1 91 ? -14.325 20.232 20.459 1.00 86.25 91 ALA A C 1
ATOM 697 O O . ALA A 1 91 ? -13.452 20.057 19.618 1.00 86.25 91 ALA A O 1
ATOM 698 N N . SER A 1 92 ? -14.320 19.590 21.629 1.00 86.12 92 SER A N 1
ATOM 699 C CA . SER A 1 92 ? -13.321 18.590 22.026 1.00 86.12 92 SER A CA 1
ATOM 700 C C . SER A 1 92 ? -14.016 17.297 22.459 1.00 86.12 92 SER A C 1
ATOM 702 O O . SER A 1 92 ? -13.869 16.859 23.600 1.00 86.12 92 SER A O 1
ATOM 704 N N . LEU A 1 93 ? -14.852 16.740 21.577 1.00 84.38 93 LEU A N 1
ATOM 705 C CA . LEU A 1 93 ? -15.578 15.501 21.843 1.00 84.38 93 LEU A CA 1
ATOM 706 C C . LEU A 1 93 ? -14.643 14.295 21.695 1.00 84.38 93 LEU A C 1
ATOM 708 O O . LEU A 1 93 ? -14.147 14.009 20.610 1.00 84.38 93 LEU A O 1
ATOM 712 N N . ASP A 1 94 ? -14.454 13.565 22.787 1.00 86.31 94 ASP A N 1
ATOM 713 C CA . ASP A 1 94 ? -13.833 12.245 22.811 1.00 86.31 94 ASP A CA 1
ATOM 714 C C . ASP A 1 94 ? -14.661 11.294 23.696 1.00 86.31 94 ASP A C 1
ATOM 716 O O . ASP A 1 94 ? -15.656 11.695 24.313 1.00 86.31 94 ASP A O 1
ATOM 720 N N . ILE A 1 95 ? -14.249 10.025 23.777 1.00 83.62 95 ILE A N 1
ATOM 721 C CA . ILE A 1 95 ? -14.927 9.015 24.604 1.00 83.62 95 ILE A CA 1
ATOM 722 C C . ILE A 1 95 ? -14.900 9.350 26.104 1.00 83.62 95 ILE A C 1
ATOM 724 O O . ILE A 1 95 ? -15.697 8.815 26.868 1.00 83.62 95 ILE A O 1
ATOM 728 N N . HIS A 1 96 ? -13.998 10.222 26.558 1.00 82.38 96 HIS A N 1
ATOM 729 C CA . HIS A 1 96 ? -13.900 10.638 27.954 1.00 82.38 96 HIS A CA 1
ATOM 730 C C . HIS A 1 96 ? -14.785 11.861 28.256 1.00 82.38 96 HIS A C 1
ATOM 732 O O . HIS A 1 96 ? -15.216 12.049 29.398 1.00 82.38 96 HIS A O 1
ATOM 738 N N . ALA A 1 97 ? -15.095 12.668 27.242 1.00 82.94 97 ALA A N 1
ATOM 739 C CA . ALA A 1 97 ? -15.843 13.912 27.332 1.00 82.94 97 ALA A CA 1
ATOM 740 C C . ALA A 1 97 ? -17.351 13.754 27.067 1.00 82.94 97 ALA A C 1
ATOM 742 O O . ALA A 1 97 ? -18.113 14.607 27.522 1.00 82.94 97 ALA A O 1
ATOM 743 N N . GLY A 1 98 ? -17.790 12.687 26.389 1.00 84.94 98 GLY A N 1
ATOM 744 C CA . GLY A 1 98 ? -19.209 12.388 26.159 1.00 84.94 98 GLY A CA 1
ATOM 745 C C . GLY A 1 98 ? -19.443 11.098 25.363 1.00 84.94 98 GLY A C 1
ATOM 746 O O . GLY A 1 98 ? -18.512 10.328 25.120 1.00 84.94 98 GLY A O 1
ATOM 747 N N . ALA A 1 99 ? -20.691 10.863 24.937 1.00 86.25 99 ALA A N 1
ATOM 748 C CA . ALA A 1 99 ? -21.050 9.690 24.136 1.00 86.25 99 ALA A CA 1
ATOM 749 C C . ALA A 1 99 ? -20.628 9.869 22.670 1.00 86.25 99 ALA A C 1
ATOM 751 O O . ALA A 1 99 ? -21.440 10.191 21.806 1.00 86.25 99 ALA A O 1
ATOM 752 N N . ALA A 1 100 ? -19.336 9.677 22.411 1.00 85.50 100 ALA A N 1
ATOM 753 C CA . ALA A 1 100 ? -18.736 9.763 21.080 1.00 85.50 100 ALA A CA 1
ATOM 754 C C . ALA A 1 100 ? -18.822 8.448 20.277 1.00 85.50 100 ALA A C 1
ATOM 756 O O . ALA A 1 100 ? -18.422 8.410 19.117 1.00 85.50 100 ALA A O 1
ATOM 757 N N . ALA A 1 101 ? -19.312 7.363 20.887 1.00 87.19 101 ALA A N 1
ATOM 758 C CA . ALA A 1 101 ? -19.444 6.053 20.254 1.00 87.19 101 ALA A CA 1
ATOM 759 C C . ALA A 1 101 ? -20.910 5.734 19.929 1.00 87.19 101 ALA A C 1
ATOM 761 O O . ALA A 1 101 ? -21.811 6.091 20.688 1.00 87.19 101 ALA A O 1
ATOM 762 N N . VAL A 1 102 ? -21.146 5.006 18.835 1.00 88.44 102 VAL A N 1
ATOM 763 C CA . VAL A 1 102 ? -22.472 4.521 18.419 1.00 88.44 102 VAL A CA 1
ATOM 764 C C . VAL A 1 102 ? -22.437 2.996 18.315 1.00 88.44 102 VAL A C 1
ATOM 766 O O . VAL A 1 102 ? -21.484 2.425 17.791 1.00 88.44 102 VAL A O 1
ATOM 769 N N . ALA A 1 103 ? -23.477 2.332 18.818 1.00 85.06 103 ALA A N 1
ATOM 770 C CA . ALA A 1 103 ? -23.694 0.900 18.667 1.00 85.06 103 ALA A CA 1
ATOM 771 C C . ALA A 1 103 ? -24.187 0.611 17.244 1.00 85.06 103 ALA A C 1
ATOM 773 O O . ALA A 1 103 ? -25.393 0.597 16.999 1.00 85.06 103 ALA A O 1
ATOM 774 N N . ASP A 1 104 ? -23.252 0.437 16.311 1.00 84.06 104 ASP A N 1
ATOM 775 C CA . ASP A 1 104 ? -23.555 0.133 14.912 1.00 84.06 104 ASP A CA 1
ATOM 776 C C . ASP A 1 104 ? -24.105 -1.304 14.767 1.00 84.06 104 ASP A C 1
ATOM 778 O O . ASP A 1 104 ? -23.374 -2.261 15.031 1.00 84.06 104 ASP A O 1
ATOM 782 N N . PRO A 1 105 ? -25.374 -1.492 14.348 1.00 79.38 105 PRO A N 1
ATOM 783 C CA . PRO A 1 105 ? -25.991 -2.810 14.203 1.00 79.38 105 PRO A CA 1
ATOM 784 C C . PRO A 1 105 ? -25.454 -3.586 12.997 1.00 79.38 105 PRO A C 1
ATOM 786 O O . PRO A 1 105 ? -25.754 -4.766 12.848 1.00 79.38 105 PRO A O 1
ATOM 789 N N . ARG A 1 106 ? -24.689 -2.930 12.116 1.00 78.38 106 ARG A N 1
ATOM 790 C CA . ARG A 1 106 ? -24.059 -3.552 10.947 1.00 78.38 106 ARG A CA 1
ATOM 791 C C . ARG A 1 106 ? -22.741 -4.231 11.308 1.00 78.38 106 ARG A C 1
ATOM 793 O O . ARG A 1 106 ? -22.142 -4.879 10.453 1.00 78.38 106 ARG A O 1
ATOM 800 N N . PHE A 1 107 ? -22.266 -4.057 12.543 1.00 73.25 107 PHE A N 1
ATOM 801 C CA . PHE A 1 107 ? -21.072 -4.736 13.012 1.00 73.25 107 PHE A CA 1
ATOM 802 C C . PHE A 1 107 ? -21.352 -6.247 13.114 1.00 73.25 107 PHE A C 1
ATOM 804 O O . PHE A 1 107 ? -22.379 -6.626 13.682 1.00 73.25 107 PHE A O 1
ATOM 811 N N . PRO A 1 108 ? -20.478 -7.108 12.570 1.00 77.00 108 PRO A N 1
ATOM 812 C CA . PRO A 1 108 ? -20.691 -8.551 12.605 1.00 77.00 108 PRO A CA 1
ATOM 813 C C . PRO A 1 108 ? -20.726 -9.088 14.034 1.00 77.00 108 PRO A C 1
ATOM 815 O O . PRO A 1 108 ? -20.218 -8.458 14.969 1.00 77.00 108 PRO A O 1
ATOM 818 N N . GLY A 1 109 ? -21.276 -10.293 14.194 1.00 73.81 109 GLY A N 1
ATOM 819 C CA . GLY A 1 109 ? -21.208 -11.012 15.466 1.00 73.81 109 GLY A CA 1
ATOM 820 C C . GLY A 1 109 ? -19.758 -11.214 15.932 1.00 73.81 109 GLY A C 1
ATOM 821 O O . GLY A 1 109 ? -18.831 -11.211 15.128 1.00 73.81 109 GLY A O 1
ATOM 822 N N . ALA A 1 110 ? -19.543 -11.422 17.235 1.00 71.25 110 ALA A N 1
ATOM 823 C CA . ALA A 1 110 ? -18.198 -11.537 17.821 1.00 71.25 110 ALA A CA 1
ATOM 824 C C . ALA A 1 110 ? -17.309 -12.622 17.171 1.00 71.25 110 ALA A C 1
ATOM 826 O O . ALA A 1 110 ? -16.084 -12.503 17.190 1.00 71.25 110 ALA A O 1
ATOM 827 N N . ASP A 1 111 ? -17.925 -13.646 16.577 1.00 75.44 111 ASP A N 1
ATOM 828 C CA . ASP A 1 111 ? -17.250 -14.771 15.922 1.00 75.44 111 ASP A CA 1
ATOM 829 C C . ASP A 1 111 ? -17.118 -14.605 14.394 1.00 75.44 111 ASP A C 1
ATOM 831 O O . ASP A 1 111 ? -16.492 -15.426 13.718 1.00 75.44 111 ASP A O 1
ATOM 835 N N . GLU A 1 112 ? -17.686 -13.541 13.825 1.00 76.75 112 GLU A N 1
ATOM 836 C CA . GLU A 1 112 ? -17.671 -13.283 12.390 1.00 76.75 112 GLU A CA 1
ATOM 837 C C . GLU A 1 112 ? -16.464 -12.422 12.005 1.00 76.75 112 GLU A C 1
ATOM 839 O O . GLU A 1 112 ? -16.277 -11.288 12.451 1.00 76.75 112 GLU A O 1
ATOM 844 N N . ARG A 1 113 ? -15.622 -12.958 11.116 1.00 68.44 113 ARG A N 1
ATOM 845 C CA . ARG A 1 113 ? -14.538 -12.178 10.515 1.00 68.44 113 ARG A CA 1
ATOM 846 C C . ARG A 1 113 ? -15.133 -11.166 9.544 1.00 68.44 113 ARG A C 1
ATOM 848 O O . ARG A 1 113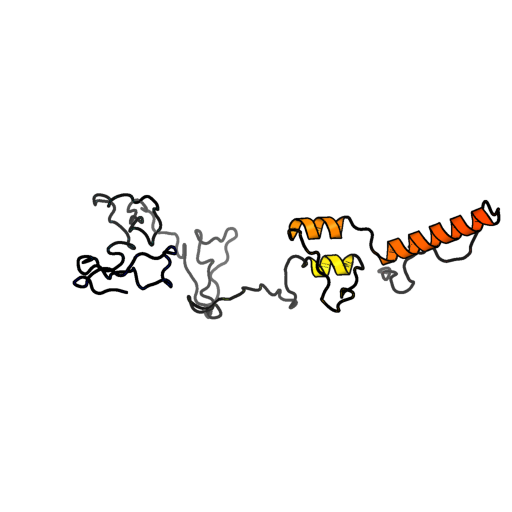 ? -15.746 -11.561 8.557 1.00 68.44 113 ARG A O 1
ATOM 855 N N . CYS A 1 114 ? -14.860 -9.883 9.757 1.00 67.31 114 CYS A N 1
ATOM 856 C CA . CYS A 1 114 ? -15.127 -8.853 8.760 1.00 67.31 114 CYS A CA 1
ATOM 857 C C . CYS A 1 114 ? -13.890 -8.038 8.420 1.00 67.31 114 CYS A C 1
ATOM 859 O O . CYS A 1 114 ? -12.928 -7.953 9.185 1.00 67.31 114 CYS A O 1
ATOM 861 N N . VAL A 1 115 ? -13.956 -7.417 7.249 1.00 70.38 115 VAL A N 1
ATOM 862 C CA . VAL A 1 115 ? -13.050 -6.356 6.833 1.00 70.38 115 VAL A CA 1
ATOM 863 C C . VAL A 1 115 ? -13.866 -5.073 6.860 1.00 70.38 115 VAL A C 1
ATOM 865 O O . VAL A 1 115 ? -14.820 -4.930 6.099 1.00 70.38 115 VAL A O 1
ATOM 868 N N . ILE A 1 116 ? -13.521 -4.159 7.765 1.00 68.81 116 ILE A N 1
ATOM 869 C CA . ILE A 1 116 ? -14.196 -2.864 7.870 1.00 68.81 116 ILE A CA 1
ATOM 870 C C . ILE A 1 116 ? -13.645 -1.967 6.765 1.00 68.81 116 ILE A C 1
ATOM 872 O O . ILE A 1 116 ? -12.456 -1.644 6.747 1.00 68.81 116 ILE A O 1
ATOM 876 N N . ILE A 1 117 ? -14.516 -1.584 5.836 1.00 69.25 117 ILE A N 1
ATOM 877 C CA . ILE A 1 117 ? -14.199 -0.689 4.726 1.00 69.25 117 ILE A CA 1
ATOM 878 C C . ILE A 1 117 ? -14.893 0.641 4.999 1.00 69.25 117 ILE A C 1
ATOM 880 O O . ILE A 1 117 ? -16.113 0.690 5.138 1.00 69.25 117 ILE A O 1
ATOM 884 N N . ILE A 1 118 ? -14.114 1.720 5.073 1.00 71.00 118 ILE A N 1
ATOM 885 C CA . ILE A 1 118 ? -14.660 3.077 5.100 1.00 71.00 118 ILE A CA 1
ATOM 886 C C . ILE A 1 118 ? -14.878 3.498 3.647 1.00 71.00 118 ILE A C 1
ATOM 888 O O . ILE A 1 118 ? -13.918 3.641 2.886 1.00 71.00 118 ILE A O 1
ATOM 892 N N . ILE A 1 119 ? -16.144 3.654 3.273 1.00 76.19 119 ILE A N 1
ATOM 893 C CA . ILE A 1 119 ? -16.567 4.208 1.986 1.00 76.19 119 ILE A CA 1
ATOM 894 C C . ILE A 1 119 ? -16.871 5.685 2.229 1.00 76.19 119 ILE A C 1
ATOM 896 O O . ILE A 1 119 ? -17.585 6.007 3.182 1.00 76.19 119 ILE A O 1
ATOM 900 N N . ALA A 1 120 ? -16.301 6.575 1.422 1.00 79.38 120 ALA A N 1
ATOM 901 C CA . ALA A 1 120 ? -16.634 7.992 1.500 1.00 79.38 120 ALA A CA 1
ATOM 902 C C . ALA A 1 120 ? -18.035 8.281 0.953 1.00 79.38 120 ALA A C 1
ATOM 904 O O . ALA A 1 120 ? -18.654 7.445 0.297 1.00 79.38 120 ALA A O 1
ATOM 905 N N . GLU A 1 121 ? -18.535 9.492 1.199 1.00 81.06 121 GLU A N 1
ATOM 906 C CA . GLU A 1 121 ? -19.838 9.931 0.679 1.00 81.06 121 GLU A CA 1
ATOM 907 C C . GLU A 1 121 ? -19.908 9.918 -0.857 1.00 81.06 121 GLU A C 1
ATOM 909 O O . GLU A 1 121 ? -20.985 9.744 -1.421 1.00 81.06 121 GLU A O 1
ATOM 914 N N . ASP A 1 122 ? -18.766 10.039 -1.539 1.00 85.44 122 ASP A N 1
ATOM 915 C CA . ASP A 1 122 ? -18.648 9.944 -2.999 1.00 85.44 122 ASP A CA 1
ATOM 916 C C . ASP A 1 122 ? -18.631 8.494 -3.526 1.00 85.44 122 ASP A C 1
ATOM 918 O O . ASP A 1 122 ? -18.494 8.263 -4.728 1.00 85.44 122 ASP A O 1
ATOM 922 N N . GLY A 1 123 ? -18.771 7.502 -2.641 1.00 81.00 123 GLY A N 1
ATOM 923 C CA . GLY A 1 123 ? -18.723 6.083 -2.983 1.00 81.00 123 GLY A CA 1
ATOM 924 C C . GLY A 1 123 ? -17.311 5.546 -3.220 1.00 81.00 123 GLY A C 1
ATOM 925 O O . GLY A 1 123 ? -17.159 4.364 -3.538 1.00 81.00 123 GLY A O 1
ATOM 926 N N . THR A 1 124 ? -16.271 6.368 -3.059 1.00 82.94 124 THR A N 1
ATOM 927 C CA . THR A 1 124 ? -14.887 5.923 -3.207 1.00 82.94 124 THR A CA 1
ATOM 928 C C . THR A 1 124 ? -14.397 5.207 -1.958 1.00 82.94 124 THR A C 1
ATOM 930 O O . THR A 1 124 ? -14.860 5.406 -0.831 1.00 82.94 124 THR A O 1
ATOM 933 N N . TRP A 1 125 ? -13.421 4.330 -2.167 1.00 79.00 125 TRP A N 1
ATOM 934 C CA . TRP A 1 125 ? -12.739 3.656 -1.080 1.00 79.00 125 TRP A CA 1
ATOM 935 C C . TRP A 1 125 ? -11.460 4.414 -0.722 1.00 79.00 125 TRP A C 1
ATOM 937 O O . TRP A 1 125 ? -10.479 4.389 -1.467 1.00 79.00 125 TRP A O 1
ATOM 947 N N . HIS A 1 126 ? -11.435 5.040 0.454 1.00 75.94 126 HIS A N 1
ATOM 948 C CA . HIS A 1 126 ? -10.223 5.654 0.987 1.00 75.94 126 HIS A CA 1
ATOM 949 C C . HIS A 1 126 ? -9.268 4.591 1.535 1.00 75.94 126 HIS A C 1
ATOM 951 O O . HIS A 1 126 ? -9.281 4.256 2.721 1.00 75.94 126 HIS A O 1
ATOM 957 N N . ARG A 1 127 ? -8.405 4.066 0.664 1.00 81.50 127 ARG A N 1
ATOM 958 C CA . ARG A 1 127 ? -7.264 3.237 1.058 1.00 81.50 127 ARG A CA 1
ATOM 959 C C . ARG A 1 127 ? -5.979 3.677 0.365 1.00 81.50 127 ARG A C 1
ATOM 961 O O . ARG A 1 127 ? -6.034 4.258 -0.718 1.00 81.50 127 ARG A O 1
ATOM 968 N N . PRO A 1 128 ? -4.808 3.342 0.931 1.00 81.94 128 PRO A N 1
ATOM 969 C CA . PRO A 1 128 ? -3.566 3.406 0.178 1.00 81.94 128 PRO A CA 1
ATOM 970 C C . PRO A 1 128 ? -3.668 2.572 -1.108 1.00 81.94 128 PRO A C 1
ATOM 972 O O . PRO A 1 128 ? -4.282 1.496 -1.116 1.00 81.94 128 PRO A O 1
ATOM 975 N N . LEU A 1 129 ? -3.036 3.046 -2.184 1.00 88.31 129 LEU A N 1
ATOM 976 C CA . LEU A 1 129 ? -2.891 2.273 -3.418 1.00 88.31 129 LEU A CA 1
ATOM 977 C C . LEU A 1 129 ? -2.240 0.917 -3.113 1.00 88.31 129 LEU A C 1
ATOM 979 O O . LEU A 1 129 ? -1.344 0.805 -2.269 1.00 88.31 129 LEU A O 1
ATOM 983 N N . THR A 1 130 ? -2.696 -0.129 -3.786 1.00 90.62 130 THR A N 1
ATOM 984 C CA . THR A 1 130 ? -2.079 -1.451 -3.732 1.00 90.62 130 THR A CA 1
ATOM 985 C C . THR A 1 130 ? -0.759 -1.430 -4.490 1.00 90.62 130 THR A C 1
ATOM 987 O O . THR A 1 130 ? -0.529 -0.598 -5.367 1.00 90.62 130 THR A O 1
ATOM 990 N N . THR A 1 131 ? 0.119 -2.376 -4.177 1.00 92.81 131 THR A N 1
ATOM 991 C CA . THR A 1 131 ? 1.384 -2.560 -4.902 1.00 92.81 131 THR A CA 1
ATOM 992 C C . THR A 1 131 ? 1.145 -2.842 -6.389 1.00 92.81 131 THR A C 1
ATOM 994 O O . THR A 1 131 ? 1.895 -2.359 -7.231 1.00 92.81 131 THR A O 1
ATOM 997 N N . PHE A 1 132 ? 0.055 -3.540 -6.721 1.00 92.81 132 PHE A N 1
ATOM 998 C CA . PHE A 1 132 ? -0.366 -3.774 -8.101 1.00 92.81 132 PHE A CA 1
ATOM 999 C C . PHE A 1 132 ? -0.763 -2.478 -8.821 1.00 92.81 132 PHE A C 1
ATOM 1001 O O . PHE A 1 132 ? -0.284 -2.213 -9.916 1.00 92.81 132 PHE A O 1
ATOM 1008 N N . GLU A 1 133 ? -1.578 -1.627 -8.196 1.00 92.75 133 GLU A N 1
ATOM 1009 C CA . GLU A 1 133 ? -1.966 -0.335 -8.785 1.00 92.75 133 GLU A CA 1
ATOM 1010 C C . GLU A 1 133 ? -0.768 0.597 -8.973 1.00 92.75 133 GLU A C 1
ATOM 1012 O O . GLU A 1 133 ? -0.668 1.256 -10.003 1.00 92.75 133 GLU A O 1
ATOM 1017 N N . LEU A 1 134 ? 0.176 0.614 -8.025 1.00 93.75 134 LEU A N 1
ATOM 1018 C CA . LEU A 1 134 ? 1.429 1.356 -8.190 1.00 93.75 134 LEU A CA 1
ATOM 1019 C C . LEU A 1 134 ? 2.238 0.852 -9.391 1.00 93.75 134 LEU A C 1
ATOM 1021 O O . LEU A 1 134 ? 2.842 1.659 -10.092 1.00 93.75 134 LEU A O 1
ATOM 1025 N N . ALA A 1 135 ? 2.237 -0.459 -9.648 1.00 93.38 135 ALA A N 1
ATOM 1026 C CA . ALA A 1 135 ? 2.886 -1.019 -10.829 1.00 93.38 135 ALA A CA 1
ATOM 1027 C C . ALA A 1 135 ? 2.184 -0.576 -12.122 1.00 93.38 135 ALA A C 1
ATOM 1029 O O . ALA A 1 135 ? 2.852 -0.216 -13.087 1.00 93.38 135 ALA A O 1
ATOM 1030 N N . MET A 1 136 ? 0.849 -0.534 -12.140 1.00 94.25 136 MET A N 1
ATOM 1031 C CA . MET 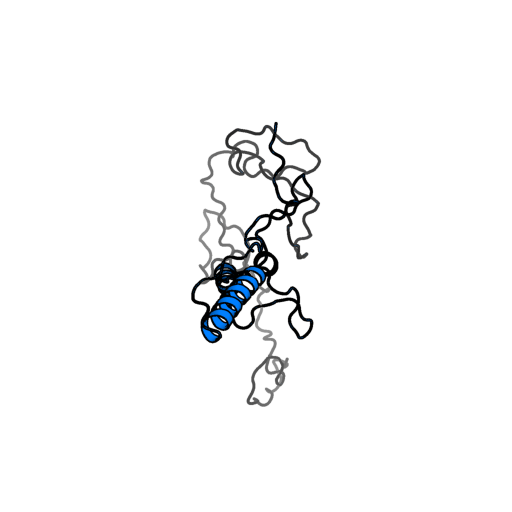A 1 136 ? 0.099 -0.060 -13.311 1.00 94.25 136 MET A CA 1
ATOM 1032 C C . MET A 1 136 ? 0.352 1.424 -13.595 1.00 94.25 136 MET A C 1
ATOM 1034 O O . MET A 1 136 ? 0.495 1.802 -14.752 1.00 94.25 136 MET A O 1
ATOM 1038 N N . LEU A 1 137 ? 0.501 2.250 -12.554 1.00 92.31 137 LEU A N 1
ATOM 1039 C CA . LEU A 1 137 ? 0.905 3.654 -12.706 1.00 92.31 137 LEU A CA 1
ATOM 1040 C C . LEU A 1 137 ? 2.323 3.821 -13.280 1.00 92.31 137 LEU A C 1
ATOM 1042 O O . LEU A 1 137 ? 2.633 4.867 -13.836 1.00 92.31 137 LEU A O 1
ATOM 1046 N N . GLN A 1 138 ? 3.175 2.804 -13.153 1.00 92.88 138 GLN A N 1
ATOM 1047 C CA . GLN A 1 138 ? 4.532 2.754 -13.710 1.00 92.88 138 GLN A CA 1
ATOM 1048 C C . GLN A 1 138 ? 4.594 2.015 -15.063 1.00 92.88 138 GLN A C 1
ATOM 1050 O O . GLN A 1 138 ? 5.661 1.567 -15.489 1.00 92.88 138 GLN A O 1
ATOM 1055 N N . SER A 1 139 ? 3.455 1.852 -15.745 1.00 90.88 139 SER A N 1
ATOM 1056 C CA . SER A 1 139 ? 3.345 1.154 -17.035 1.00 90.88 139 SER A CA 1
ATOM 1057 C C . SER A 1 139 ? 3.883 -0.288 -17.024 1.00 90.88 139 SER A C 1
ATOM 1059 O O . SER A 1 139 ? 4.341 -0.806 -18.047 1.00 90.88 139 SER A O 1
ATOM 1061 N N . PHE A 1 140 ? 3.845 -0.982 -15.880 1.00 92.88 140 PHE A N 1
ATOM 1062 C CA . PHE A 1 140 ? 4.156 -2.413 -15.864 1.00 92.88 140 PHE A CA 1
ATOM 1063 C C . PHE A 1 140 ? 3.047 -3.214 -16.566 1.00 92.88 140 PHE A C 1
ATOM 1065 O O . PHE A 1 140 ? 1.877 -2.831 -16.519 1.00 92.88 140 PHE A O 1
ATOM 1072 N N . PRO A 1 141 ? 3.381 -4.347 -17.210 1.00 91.75 141 PRO A N 1
ATOM 1073 C CA . PRO A 1 141 ? 2.379 -5.208 -17.821 1.00 91.75 141 PRO A CA 1
ATOM 1074 C C . PRO A 1 141 ? 1.433 -5.755 -16.752 1.00 91.75 141 PRO A C 1
ATOM 1076 O O . PRO A 1 141 ? 1.881 -6.234 -15.716 1.00 91.75 141 PRO A O 1
ATOM 1079 N N . GLN A 1 142 ? 0.127 -5.724 -17.021 1.00 93.00 142 GLN A N 1
ATOM 1080 C CA . GLN A 1 142 ? -0.898 -6.202 -16.087 1.00 93.00 142 GLN A CA 1
ATOM 1081 C C . GLN A 1 142 ? -0.750 -7.696 -15.759 1.00 93.00 142 GLN A C 1
ATOM 1083 O O . GLN A 1 142 ? -1.049 -8.133 -14.644 1.00 93.00 142 GLN A O 1
ATOM 1088 N N . TYR A 1 143 ? -0.263 -8.466 -16.733 1.00 94.12 143 TYR A N 1
ATOM 1089 C CA . TYR A 1 143 ? -0.066 -9.904 -16.641 1.00 94.12 143 TYR A CA 1
ATOM 1090 C C . TYR A 1 143 ? 1.376 -10.269 -16.991 1.00 94.12 143 TYR A C 1
ATOM 1092 O O . TYR A 1 143 ? 1.974 -9.711 -17.911 1.00 94.12 143 TYR A O 1
ATOM 1100 N N . LEU A 1 144 ? 1.924 -11.231 -16.256 1.00 89.38 144 LEU A N 1
ATOM 1101 C CA . LEU A 1 144 ? 3.178 -11.897 -16.585 1.00 89.38 144 LEU A CA 1
ATOM 1102 C C . LEU A 1 144 ? 3.003 -12.756 -17.854 1.00 89.38 144 LEU A C 1
ATOM 1104 O O . LEU A 1 144 ? 1.871 -13.108 -18.193 1.00 89.38 144 LEU A O 1
ATOM 1108 N N . PRO A 1 145 ? 4.098 -13.163 -18.527 1.00 89.69 145 PRO A N 1
ATOM 1109 C CA . PRO A 1 145 ? 4.032 -14.031 -19.710 1.00 89.69 145 PRO A CA 1
ATOM 1110 C C . PRO A 1 145 ? 3.242 -15.332 -19.491 1.00 89.69 145 PRO A C 1
ATOM 1112 O O . PRO A 1 145 ? 2.619 -15.841 -20.417 1.00 89.69 145 PRO A O 1
ATOM 1115 N N . ASP A 1 146 ? 3.207 -15.823 -18.251 1.00 90.62 146 ASP A N 1
ATOM 1116 C CA . ASP A 1 146 ? 2.457 -17.017 -17.844 1.00 90.62 146 ASP A CA 1
ATOM 1117 C C . ASP A 1 146 ? 0.939 -16.772 -17.671 1.00 90.62 146 ASP A C 1
ATOM 1119 O O . ASP A 1 146 ? 0.211 -17.668 -17.250 1.00 90.62 146 ASP A O 1
ATOM 1123 N N . GLY A 1 147 ? 0.446 -15.547 -17.895 1.00 90.81 147 GLY A N 1
ATOM 1124 C CA . GLY A 1 147 ? -0.959 -15.151 -17.712 1.00 90.81 147 GLY A CA 1
ATOM 1125 C C . GLY A 1 147 ? -1.365 -14.827 -16.267 1.00 90.81 147 GLY A C 1
ATOM 1126 O O . GLY A 1 147 ? -2.494 -14.404 -16.017 1.00 90.81 147 GLY A O 1
ATOM 1127 N N . ARG A 1 148 ? -0.458 -14.989 -15.298 1.00 90.88 148 ARG A N 1
ATOM 1128 C CA . ARG A 1 148 ? -0.677 -14.572 -13.902 1.00 90.88 148 ARG A CA 1
ATOM 1129 C C . ARG A 1 148 ? -0.671 -13.040 -13.790 1.00 90.88 148 ARG A C 1
ATOM 1131 O O . ARG A 1 148 ? 0.092 -12.409 -14.520 1.00 90.88 148 ARG A O 1
ATOM 1138 N N . PRO A 1 149 ? -1.453 -12.421 -12.885 1.00 90.94 149 PRO A N 1
ATOM 1139 C CA . PRO A 1 149 ? -1.334 -10.990 -12.607 1.00 90.94 149 PRO A CA 1
ATOM 1140 C C . PRO A 1 149 ? 0.096 -10.607 -12.216 1.00 90.94 149 PRO A C 1
ATOM 1142 O O . PRO A 1 149 ? 0.815 -11.411 -11.620 1.00 90.94 149 PRO A O 1
ATOM 1145 N N . PHE A 1 150 ? 0.500 -9.378 -12.531 1.00 91.94 150 PHE A N 1
ATOM 1146 C CA . PHE A 1 150 ? 1.817 -8.862 -12.170 1.00 91.94 150 PHE A CA 1
ATOM 1147 C C . PHE A 1 150 ? 2.091 -8.981 -10.669 1.00 91.94 150 PHE A C 1
ATOM 1149 O O . PHE A 1 150 ? 1.346 -8.456 -9.838 1.00 91.94 150 PHE A O 1
ATOM 1156 N N . GLN A 1 151 ? 3.197 -9.636 -10.327 1.00 89.56 151 GLN A N 1
ATOM 1157 C CA . GLN A 1 151 ? 3.661 -9.758 -8.955 1.00 89.56 151 GLN A CA 1
ATOM 1158 C C . GLN A 1 151 ? 5.185 -9.863 -8.917 1.00 89.56 151 GLN A C 1
ATOM 1160 O O . GLN A 1 151 ? 5.791 -10.590 -9.703 1.00 89.56 151 GLN A O 1
ATOM 1165 N N . LEU A 1 152 ? 5.800 -9.156 -7.968 1.00 89.25 152 LEU A N 1
ATOM 1166 C CA . LEU A 1 152 ? 7.212 -9.324 -7.641 1.00 89.25 152 LEU A CA 1
ATOM 1167 C C . LEU A 1 152 ? 7.353 -10.459 -6.621 1.00 89.25 152 LEU A C 1
ATOM 1169 O O . LEU A 1 152 ? 6.885 -10.348 -5.488 1.00 89.25 152 LEU A O 1
ATOM 1173 N N . GLU A 1 153 ? 7.982 -11.559 -7.029 1.00 89.25 153 GLU A N 1
ATOM 1174 C CA . GLU A 1 153 ? 8.262 -12.699 -6.153 1.00 89.25 153 GLU A CA 1
ATOM 1175 C C . GLU A 1 153 ? 9.568 -12.496 -5.358 1.00 89.25 153 GLU A C 1
ATOM 1177 O O . GLU A 1 153 ? 10.443 -11.714 -5.729 1.00 89.25 153 GLU A O 1
ATOM 1182 N N . GLY A 1 154 ? 9.701 -13.194 -4.225 1.00 90.56 154 GLY A N 1
ATOM 1183 C CA . GLY A 1 154 ? 10.946 -13.227 -3.446 1.00 90.56 154 GLY A CA 1
ATOM 1184 C C . GLY A 1 154 ? 11.282 -11.955 -2.653 1.00 90.56 154 GLY A C 1
ATOM 1185 O O . GLY A 1 154 ? 12.391 -11.841 -2.130 1.00 90.56 154 GLY A O 1
ATOM 1186 N N . CYS A 1 155 ? 10.355 -11.000 -2.522 1.00 91.06 155 CYS A N 1
ATOM 1187 C CA . CYS A 1 155 ? 10.560 -9.786 -1.729 1.00 91.06 155 CYS A CA 1
ATOM 1188 C C . CYS A 1 155 ? 9.352 -9.437 -0.845 1.00 91.06 155 CYS A C 1
ATOM 1190 O O . CYS A 1 155 ? 8.244 -9.930 -1.041 1.00 91.06 155 CYS A O 1
ATOM 1192 N N . SER A 1 156 ? 9.583 -8.606 0.177 1.00 91.00 156 SER A N 1
ATOM 1193 C CA . SER A 1 156 ? 8.509 -8.068 1.017 1.00 91.00 156 SER A CA 1
ATOM 1194 C C . SER A 1 156 ? 7.740 -6.969 0.283 1.00 91.00 156 SER A C 1
ATOM 1196 O O . SER A 1 156 ? 8.312 -6.274 -0.555 1.00 91.00 156 SER A O 1
ATOM 1198 N N . ASP A 1 157 ? 6.476 -6.739 0.654 1.00 89.69 157 ASP A N 1
ATOM 1199 C CA . ASP A 1 157 ? 5.629 -5.720 0.009 1.00 89.69 157 ASP A CA 1
ATOM 1200 C C . ASP A 1 157 ? 6.264 -4.317 0.041 1.00 89.69 157 ASP A C 1
ATOM 1202 O O . ASP A 1 157 ? 6.295 -3.612 -0.963 1.00 89.69 157 ASP A O 1
ATOM 1206 N N . LYS A 1 158 ? 6.899 -3.944 1.162 1.00 91.62 158 LYS A N 1
ATOM 1207 C CA . LYS A 1 158 ? 7.655 -2.684 1.278 1.00 91.62 158 LYS A CA 1
ATOM 1208 C C . LYS A 1 158 ? 8.743 -2.563 0.204 1.00 91.62 158 LYS A C 1
ATOM 1210 O O . LYS A 1 158 ? 8.908 -1.500 -0.385 1.00 91.62 158 LYS A O 1
ATOM 1215 N N . LYS A 1 159 ? 9.482 -3.646 -0.032 1.00 93.19 159 LYS A N 1
ATOM 1216 C CA . LYS A 1 159 ? 10.602 -3.681 -0.975 1.00 93.19 159 LYS A CA 1
ATOM 1217 C C . LYS A 1 159 ? 10.115 -3.736 -2.423 1.00 93.19 159 LYS A C 1
ATOM 1219 O O . LYS A 1 159 ? 10.684 -3.068 -3.276 1.00 93.19 159 LYS A O 1
ATOM 1224 N N . ALA A 1 160 ? 9.015 -4.443 -2.681 1.00 93.44 160 ALA A N 1
ATOM 1225 C CA . ALA A 1 160 ? 8.331 -4.418 -3.969 1.00 93.44 160 ALA A CA 1
ATOM 1226 C C . ALA A 1 160 ? 7.913 -2.988 -4.356 1.00 93.44 160 ALA A C 1
ATOM 1228 O O . ALA A 1 160 ? 8.168 -2.551 -5.474 1.00 93.44 160 ALA A O 1
ATOM 1229 N N . ARG A 1 161 ? 7.339 -2.229 -3.414 1.00 94.25 161 AR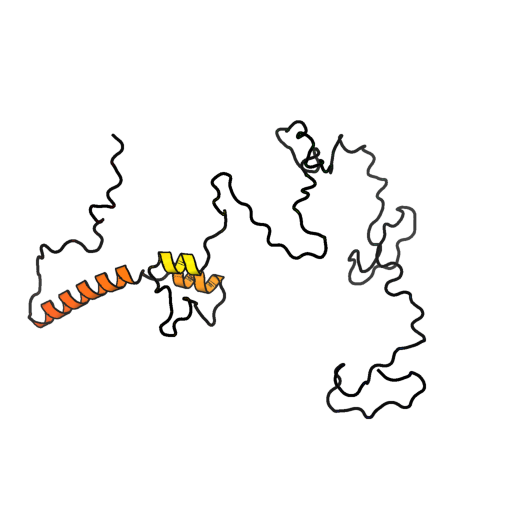G A N 1
ATOM 1230 C CA . ARG A 1 161 ? 6.933 -0.831 -3.638 1.00 94.25 161 ARG A CA 1
ATOM 1231 C C . ARG A 1 161 ? 8.117 0.095 -3.892 1.00 94.25 161 ARG A C 1
ATOM 1233 O O . ARG A 1 161 ? 8.012 0.982 -4.729 1.00 94.25 161 ARG A O 1
ATOM 1240 N N . GLU A 1 162 ? 9.231 -0.120 -3.197 1.00 95.25 162 GLU A N 1
ATOM 1241 C CA . GLU A 1 162 ? 10.482 0.600 -3.452 1.00 95.25 162 GLU A CA 1
ATOM 1242 C C . GLU A 1 162 ? 11.002 0.328 -4.871 1.00 95.25 162 GLU A C 1
ATOM 1244 O O . GLU A 1 162 ? 11.344 1.262 -5.587 1.00 95.25 162 GLU A O 1
ATOM 1249 N N . TYR A 1 163 ? 10.994 -0.932 -5.317 1.00 94.75 163 TYR A N 1
ATOM 1250 C CA . TYR A 1 163 ? 11.413 -1.295 -6.672 1.00 94.75 163 TYR A CA 1
ATOM 1251 C C . TYR A 1 163 ? 10.520 -0.709 -7.754 1.00 94.75 163 TYR A C 1
ATOM 1253 O O . TYR A 1 163 ? 11.031 -0.157 -8.723 1.00 94.75 163 TYR A O 1
ATOM 1261 N N . ILE A 1 164 ? 9.204 -0.792 -7.573 1.00 94.44 164 ILE A N 1
ATOM 1262 C CA . ILE A 1 164 ? 8.242 -0.200 -8.504 1.00 94.44 164 ILE A CA 1
ATOM 1263 C C . ILE A 1 164 ? 8.412 1.321 -8.541 1.00 94.44 164 ILE A C 1
ATOM 1265 O O . ILE A 1 164 ? 8.451 1.899 -9.619 1.00 94.44 164 ILE A O 1
ATOM 1269 N N . GLY A 1 165 ? 8.556 1.972 -7.383 1.00 93.00 165 GLY A N 1
ATOM 1270 C CA . GLY A 1 165 ? 8.725 3.423 -7.303 1.00 93.00 165 GLY A CA 1
ATOM 1271 C C . GLY A 1 165 ? 10.036 3.932 -7.909 1.00 93.00 165 GLY A C 1
ATOM 1272 O O . GLY A 1 165 ? 10.050 5.019 -8.477 1.00 93.00 165 GLY A O 1
ATOM 1273 N N . ASN A 1 166 ? 11.117 3.153 -7.812 1.00 95.25 166 ASN A N 1
ATOM 1274 C CA . ASN A 1 166 ? 12.427 3.502 -8.370 1.00 95.25 166 ASN A CA 1
ATOM 1275 C C . ASN A 1 166 ? 12.586 3.115 -9.851 1.00 95.25 166 ASN A C 1
ATOM 1277 O O . ASN A 1 166 ? 13.595 3.469 -10.462 1.00 95.25 166 ASN A O 1
ATOM 1281 N N . ALA A 1 167 ? 11.652 2.349 -10.418 1.00 93.81 167 ALA A N 1
ATOM 1282 C CA . ALA A 1 167 ? 11.715 1.941 -11.812 1.00 93.81 167 ALA A CA 1
ATOM 1283 C C . ALA A 1 167 ? 11.453 3.129 -12.748 1.00 93.81 167 ALA A C 1
ATOM 1285 O O . ALA A 1 167 ? 10.698 4.047 -12.431 1.00 93.81 167 ALA A O 1
ATOM 1286 N N . VAL A 1 168 ? 12.067 3.088 -13.931 1.00 92.00 168 VAL A N 1
ATOM 1287 C CA . VAL A 1 168 ? 11.657 3.947 -15.046 1.00 92.00 168 VAL A CA 1
ATOM 1288 C C . VAL A 1 168 ? 10.405 3.317 -15.664 1.00 92.00 168 VAL A C 1
ATOM 1290 O O . VAL A 1 168 ? 10.451 2.112 -15.943 1.00 92.00 168 VAL A O 1
ATOM 1293 N N . PRO A 1 169 ? 9.320 4.082 -15.901 1.00 92.81 169 PRO A N 1
ATOM 1294 C CA . PRO A 1 169 ? 8.136 3.549 -16.559 1.00 92.81 169 PRO A CA 1
ATOM 1295 C C . PRO A 1 169 ? 8.505 2.884 -17.881 1.00 92.81 169 PRO A C 1
ATOM 1297 O O . PRO A 1 169 ? 9.297 3.433 -18.654 1.00 92.81 169 PRO A O 1
ATOM 1300 N N . ARG A 1 170 ? 7.932 1.708 -18.150 1.00 87.12 170 ARG A N 1
ATOM 1301 C CA . ARG A 1 170 ? 8.276 0.913 -19.339 1.00 87.12 170 ARG A CA 1
ATOM 1302 C C . ARG A 1 170 ? 8.116 1.710 -20.634 1.00 87.12 170 ARG A C 1
ATOM 1304 O O . ARG A 1 170 ? 9.019 1.678 -21.463 1.00 87.12 170 ARG A O 1
ATOM 1311 N N . ASP A 1 171 ? 7.009 2.433 -20.780 1.00 87.19 171 ASP A N 1
ATOM 1312 C CA . ASP A 1 171 ? 6.711 3.191 -22.000 1.00 87.19 171 ASP A CA 1
ATOM 1313 C C . ASP A 1 171 ? 7.744 4.308 -22.217 1.00 87.19 171 ASP A C 1
ATOM 1315 O O . ASP A 1 171 ? 8.264 4.478 -23.318 1.00 87.19 171 ASP A O 1
ATOM 1319 N N . SER A 1 172 ? 8.133 5.008 -21.146 1.00 89.62 172 SER A N 1
ATOM 1320 C CA . SER A 1 172 ? 9.208 6.005 -21.190 1.00 89.62 172 SER A CA 1
ATOM 1321 C C . SER A 1 172 ? 10.554 5.373 -21.546 1.00 89.62 172 SER A C 1
ATOM 1323 O O . SER A 1 172 ? 11.292 5.911 -22.368 1.00 89.62 172 SER A O 1
ATOM 1325 N N . ALA A 1 173 ? 10.877 4.217 -20.959 1.00 90.81 173 ALA A N 1
ATOM 1326 C CA . ALA A 1 173 ? 12.113 3.497 -21.251 1.00 90.81 173 ALA A CA 1
ATOM 1327 C C . ALA A 1 173 ? 12.177 3.018 -22.713 1.00 90.81 173 ALA A C 1
ATOM 1329 O O . ALA A 1 173 ? 13.245 3.062 -23.321 1.00 90.81 173 ALA A O 1
ATOM 1330 N N . GLU A 1 174 ? 11.047 2.604 -23.294 1.00 91.12 174 GLU A N 1
ATOM 1331 C CA . GLU A 1 174 ? 10.940 2.226 -24.706 1.00 91.12 174 GLU A CA 1
ATOM 1332 C C . GLU A 1 174 ? 11.238 3.416 -25.625 1.00 91.12 174 GLU A C 1
ATOM 1334 O O . GLU A 1 174 ? 12.068 3.304 -26.528 1.00 91.12 174 GLU A O 1
ATOM 1339 N N . GLN A 1 175 ? 10.654 4.586 -25.349 1.00 90.69 175 GLN A N 1
ATOM 1340 C CA . GLN A 1 175 ? 10.927 5.793 -26.135 1.00 90.69 175 GLN A CA 1
ATOM 1341 C C . GLN A 1 175 ? 12.377 6.271 -25.996 1.00 90.69 175 GLN A C 1
ATOM 1343 O O . GLN A 1 175 ? 13.015 6.609 -26.994 1.00 90.69 175 GLN A O 1
ATOM 1348 N N . MET A 1 176 ? 12.942 6.229 -24.784 1.00 91.12 176 MET A N 1
ATOM 1349 C CA . MET A 1 176 ? 14.372 6.483 -24.574 1.00 91.12 176 MET A CA 1
ATOM 1350 C C . MET A 1 176 ? 15.231 5.520 -25.402 1.00 91.12 176 MET A C 1
ATOM 1352 O O . MET A 1 176 ? 16.177 5.949 -26.060 1.00 91.12 176 MET A O 1
ATOM 1356 N N . GLY A 1 177 ? 14.883 4.230 -25.398 1.00 93.62 177 GLY A N 1
ATOM 1357 C CA . GLY A 1 177 ? 15.555 3.199 -26.183 1.00 93.62 177 GLY A CA 1
ATOM 1358 C C . GLY A 1 177 ? 15.505 3.473 -27.685 1.00 93.62 177 GLY A C 1
ATOM 1359 O O . GLY A 1 177 ? 16.539 3.381 -28.341 1.00 93.62 177 GLY A O 1
ATOM 1360 N N . ASN A 1 178 ? 14.350 3.880 -28.216 1.00 92.50 178 ASN A N 1
ATOM 1361 C CA . ASN A 1 178 ? 14.187 4.229 -29.630 1.00 92.50 178 ASN A CA 1
ATOM 1362 C C . ASN A 1 178 ? 15.106 5.384 -30.043 1.00 92.50 178 ASN A C 1
ATOM 1364 O O . ASN A 1 178 ? 15.784 5.292 -31.064 1.00 92.50 178 ASN A O 1
ATOM 1368 N N . VAL A 1 179 ? 15.179 6.445 -29.232 1.00 90.88 179 VAL A N 1
ATOM 1369 C CA . VAL A 1 179 ? 16.055 7.596 -29.508 1.00 90.88 179 VAL A CA 1
ATOM 1370 C C . VAL A 1 179 ? 17.531 7.204 -29.426 1.00 90.88 179 VAL A C 1
ATOM 1372 O O . VAL A 1 179 ? 18.317 7.591 -30.288 1.00 90.88 179 VAL A O 1
ATOM 1375 N N . ILE A 1 180 ? 17.917 6.409 -28.423 1.00 93.62 180 ILE A N 1
ATOM 1376 C CA . ILE A 1 180 ? 19.296 5.917 -28.280 1.00 93.62 180 ILE A CA 1
ATOM 1377 C C . ILE A 1 180 ? 19.680 5.028 -29.470 1.00 93.62 180 ILE A C 1
ATOM 1379 O O . ILE A 1 180 ? 20.777 5.169 -30.008 1.00 93.62 180 ILE A O 1
ATOM 1383 N N . LEU A 1 181 ? 18.786 4.132 -29.896 1.00 94.75 181 LEU A N 1
ATOM 1384 C CA . LEU A 1 181 ? 19.009 3.241 -31.032 1.00 94.75 181 LEU A CA 1
ATOM 1385 C C . LEU A 1 181 ? 19.137 4.026 -32.341 1.00 94.75 181 LEU A C 1
ATOM 1387 O O . LEU A 1 181 ? 20.043 3.750 -33.124 1.00 94.75 181 LEU A O 1
ATOM 1391 N N . LEU A 1 182 ? 18.268 5.017 -32.555 1.00 91.44 182 LEU A N 1
ATOM 1392 C CA . LEU A 1 182 ? 18.328 5.895 -33.720 1.00 91.44 182 LEU A CA 1
ATOM 1393 C C . LEU A 1 182 ? 19.659 6.655 -33.764 1.00 91.44 182 LEU A C 1
ATOM 1395 O O . LEU A 1 182 ? 20.349 6.611 -34.778 1.00 91.44 182 LEU A O 1
ATOM 1399 N N . ALA A 1 183 ? 20.066 7.265 -32.648 1.00 91.12 183 ALA A N 1
ATOM 1400 C CA . ALA A 1 183 ? 21.336 7.981 -32.554 1.00 91.12 183 ALA A CA 1
ATOM 1401 C C . ALA A 1 183 ? 22.550 7.063 -32.796 1.00 91.12 183 ALA A C 1
ATOM 1403 O O . ALA A 1 183 ? 23.519 7.465 -33.440 1.00 91.12 183 ALA A O 1
ATOM 1404 N N . ALA A 1 184 ? 22.504 5.818 -32.310 1.00 94.75 184 ALA A N 1
ATOM 1405 C CA . ALA A 1 184 ? 23.553 4.835 -32.566 1.00 94.75 184 ALA A CA 1
ATOM 1406 C C . ALA A 1 184 ? 23.632 4.446 -34.053 1.00 94.75 184 ALA A C 1
ATOM 1408 O O . ALA A 1 184 ? 24.729 4.379 -34.608 1.00 94.75 184 ALA A O 1
ATOM 1409 N N . ALA A 1 185 ? 22.484 4.238 -34.706 1.00 94.50 185 ALA A N 1
ATOM 1410 C CA . ALA A 1 185 ? 22.415 3.926 -36.132 1.00 94.50 185 ALA A CA 1
ATOM 1411 C C . ALA A 1 185 ? 22.905 5.096 -37.006 1.00 94.50 185 ALA A C 1
ATOM 1413 O O . ALA A 1 185 ? 23.640 4.890 -37.971 1.00 94.50 185 ALA A O 1
ATOM 1414 N N . GLU A 1 186 ? 22.556 6.335 -36.652 1.00 93.44 186 GLU A N 1
ATOM 1415 C CA . GLU A 1 186 ? 23.054 7.542 -37.322 1.00 93.44 186 GLU A CA 1
ATOM 1416 C C . GLU A 1 186 ? 24.579 7.665 -37.215 1.00 93.44 186 GLU A C 1
ATOM 1418 O O . GLU A 1 186 ? 25.256 7.920 -38.217 1.00 93.44 186 GLU A O 1
ATOM 1423 N N . ALA A 1 187 ? 25.131 7.409 -36.026 1.00 94.56 187 ALA A N 1
ATOM 1424 C CA . ALA A 1 187 ? 26.570 7.438 -35.800 1.00 94.56 187 ALA A CA 1
ATOM 1425 C C . ALA A 1 187 ? 27.320 6.396 -36.652 1.00 94.56 187 ALA A C 1
ATOM 1427 O O . ALA A 1 187 ? 28.402 6.696 -37.159 1.00 94.56 187 ALA A O 1
ATOM 1428 N N . GLU A 1 188 ? 26.748 5.204 -36.857 1.00 96.00 188 GLU A N 1
ATOM 1429 C CA . GLU A 1 188 ? 27.341 4.147 -37.692 1.00 96.00 188 GLU A CA 1
ATOM 1430 C C . GLU A 1 188 ? 27.452 4.560 -39.170 1.00 96.00 188 GLU A C 1
ATOM 1432 O O . GLU A 1 188 ? 28.453 4.269 -39.827 1.00 96.00 188 GLU A O 1
ATOM 1437 N N . VAL A 1 189 ? 26.472 5.308 -39.685 1.00 95.31 189 VAL A N 1
ATOM 1438 C CA . VAL A 1 189 ? 26.474 5.841 -41.063 1.00 95.31 189 VAL A CA 1
ATOM 1439 C C . VAL A 1 189 ? 27.280 7.153 -41.173 1.00 95.31 189 VAL A C 1
ATOM 1441 O O . VAL A 1 189 ? 27.435 7.715 -42.257 1.00 95.31 189 VAL A O 1
ATOM 1444 N 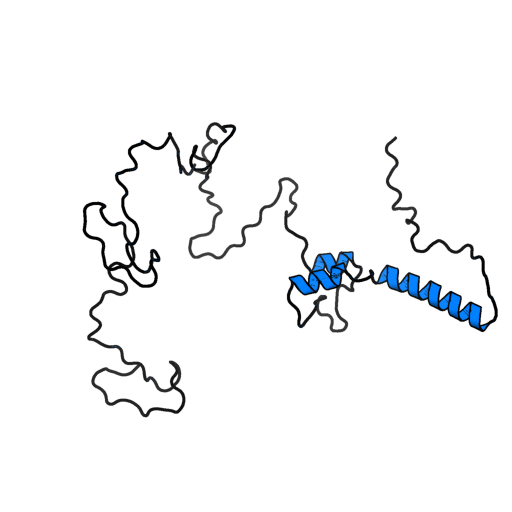N . GLY A 1 190 ? 27.856 7.633 -40.065 1.00 94.19 190 GLY A N 1
ATOM 1445 C CA . GLY A 1 190 ? 28.688 8.838 -40.015 1.00 94.19 190 GLY A CA 1
ATOM 1446 C C . GLY A 1 190 ? 27.901 10.148 -39.904 1.00 94.19 190 GLY A C 1
ATOM 1447 O O . GLY A 1 190 ? 28.459 11.222 -40.138 1.00 94.19 190 GLY A O 1
ATOM 1448 N N . ILE A 1 191 ? 26.619 10.087 -39.542 1.00 91.69 191 ILE A N 1
ATOM 1449 C CA . ILE A 1 191 ? 25.795 11.263 -39.262 1.00 91.69 191 ILE A CA 1
ATOM 1450 C C . ILE A 1 191 ? 26.061 11.684 -37.812 1.00 91.69 191 ILE A C 1
ATOM 1452 O O . ILE A 1 191 ? 25.622 11.039 -36.868 1.00 91.69 191 ILE A O 1
ATOM 1456 N N . GLY A 1 192 ? 26.819 12.767 -37.625 1.00 88.12 192 GLY A N 1
ATOM 1457 C CA . GLY A 1 192 ? 27.150 13.287 -36.289 1.00 88.12 192 GLY A CA 1
ATOM 1458 C C . GLY A 1 192 ? 26.080 14.195 -35.671 1.00 88.12 192 GLY A C 1
ATOM 1459 O O . GLY A 1 192 ? 26.158 14.512 -34.487 1.00 88.12 192 GLY A O 1
ATOM 1460 N N . PHE A 1 193 ? 25.117 14.656 -36.472 1.00 88.31 193 PHE A N 1
ATOM 1461 C CA . PHE A 1 193 ? 24.023 15.523 -36.044 1.00 88.31 193 PHE A CA 1
ATOM 1462 C C . PHE A 1 193 ? 22.863 15.433 -37.040 1.00 88.31 193 PHE A C 1
ATOM 1464 O O . PHE A 1 193 ? 23.075 15.606 -38.243 1.00 88.31 193 PHE A O 1
ATOM 1471 N N . ALA A 1 194 ? 21.651 15.225 -36.531 1.00 84.19 194 ALA A N 1
ATOM 1472 C CA . ALA A 1 194 ? 20.417 15.212 -37.304 1.00 84.19 194 ALA A CA 1
ATOM 1473 C C . ALA A 1 194 ? 19.358 16.106 -36.639 1.00 84.19 194 ALA A C 1
ATOM 1475 O O . ALA A 1 194 ? 19.265 16.189 -35.414 1.00 84.19 194 ALA A O 1
ATOM 1476 N N . LEU A 1 195 ? 18.561 16.791 -37.461 1.00 86.25 195 LEU A N 1
ATOM 1477 C CA . LEU A 1 195 ? 17.363 17.513 -37.034 1.00 86.25 195 LEU A CA 1
ATOM 1478 C C . LEU A 1 195 ? 16.154 16.759 -37.576 1.00 86.25 195 LEU A C 1
ATOM 1480 O O . LEU A 1 195 ? 16.023 16.622 -38.793 1.00 86.25 195 LEU A O 1
ATOM 1484 N N . SER A 1 196 ? 15.272 16.301 -36.692 1.00 81.12 196 SER A N 1
ATOM 1485 C CA . SER A 1 196 ? 13.995 15.707 -37.081 1.00 81.12 196 SER A CA 1
ATOM 1486 C C . SER A 1 196 ? 12.837 16.654 -36.763 1.00 81.12 196 SER A C 1
ATOM 1488 O O . SER A 1 196 ? 12.924 17.516 -35.887 1.00 81.12 196 SER A O 1
ATOM 1490 N N . TRP A 1 197 ? 11.745 16.504 -37.514 1.00 84.12 197 TRP A N 1
ATOM 1491 C CA . TRP A 1 197 ? 10.447 17.113 -37.197 1.00 84.12 197 TRP A CA 1
ATOM 1492 C C . TRP A 1 197 ? 9.603 16.178 -36.312 1.00 84.12 197 TRP A C 1
ATOM 1494 O O . TRP A 1 197 ? 8.427 16.439 -36.065 1.00 84.12 197 TRP A O 1
ATOM 1504 N N . ASP A 1 198 ? 10.174 15.062 -35.855 1.00 82.38 198 ASP A N 1
ATOM 1505 C CA . ASP A 1 198 ? 9.430 14.105 -35.049 1.00 82.38 198 ASP A CA 1
ATOM 1506 C C . ASP A 1 198 ? 8.993 14.755 -33.732 1.00 82.38 198 ASP A C 1
ATOM 1508 O O . ASP A 1 198 ? 9.746 15.531 -33.129 1.00 82.38 198 ASP A O 1
ATOM 1512 N N . PRO A 1 199 ? 7.764 14.472 -33.273 1.00 80.69 199 PRO A N 1
ATOM 1513 C CA . PRO A 1 199 ? 7.286 15.009 -32.016 1.00 80.69 199 PRO A CA 1
ATOM 1514 C C . PRO A 1 199 ? 8.178 14.526 -30.870 1.00 80.69 199 PRO A C 1
ATOM 1516 O O . PRO A 1 199 ? 8.595 13.368 -30.818 1.00 80.69 199 PRO A O 1
ATOM 1519 N N . VAL A 1 200 ? 8.446 15.419 -29.916 1.00 80.94 200 VAL A N 1
ATOM 1520 C CA . VAL A 1 200 ? 9.147 15.051 -28.683 1.00 80.94 200 VAL A CA 1
ATOM 1521 C C . VAL A 1 200 ? 8.313 13.985 -27.976 1.00 80.94 200 VAL A C 1
ATOM 1523 O O . VAL A 1 200 ? 7.150 14.220 -27.671 1.00 80.94 200 VAL A O 1
ATOM 1526 N N . TRP A 1 201 ? 8.896 12.821 -27.696 1.00 77.38 201 TRP A N 1
ATOM 1527 C CA . TRP A 1 201 ? 8.178 11.668 -27.130 1.00 77.38 201 TRP A CA 1
ATOM 1528 C C . TRP A 1 201 ? 7.636 11.894 -25.705 1.00 77.38 201 TRP A C 1
ATOM 1530 O O . TRP A 1 201 ? 6.854 11.092 -25.208 1.00 77.38 201 TRP A O 1
ATOM 1540 N N . VAL A 1 202 ? 8.033 12.993 -25.056 1.00 76.06 202 VAL A N 1
ATOM 1541 C CA . VAL A 1 202 ? 7.509 13.468 -23.761 1.00 76.06 202 VAL A CA 1
ATOM 1542 C C . VAL A 1 202 ? 6.462 14.581 -23.924 1.00 76.06 202 VAL A C 1
ATOM 1544 O O . VAL A 1 202 ? 6.007 15.153 -22.935 1.00 76.06 202 VAL A O 1
ATOM 1547 N N . ALA A 1 203 ? 6.129 14.970 -25.158 1.00 77.38 203 ALA A N 1
ATOM 1548 C CA . ALA A 1 203 ? 5.149 16.017 -25.402 1.00 77.38 203 ALA A CA 1
ATOM 1549 C C . ALA A 1 203 ? 3.750 15.532 -24.988 1.00 77.38 203 ALA A C 1
ATOM 1551 O O . ALA A 1 203 ? 3.388 14.396 -25.303 1.00 77.38 203 ALA A O 1
ATOM 1552 N N . PRO A 1 204 ? 2.952 16.380 -24.316 1.00 71.50 204 PRO A N 1
ATOM 1553 C CA . PRO A 1 204 ? 1.574 16.040 -23.990 1.00 71.50 204 PRO A CA 1
ATOM 1554 C C . PRO A 1 204 ? 0.785 15.783 -25.278 1.00 71.50 204 PRO A C 1
ATOM 1556 O O . PRO A 1 204 ? 0.905 16.543 -26.247 1.00 71.50 204 PRO A O 1
ATOM 1559 N N . GLN A 1 205 ? -0.028 14.724 -25.304 1.00 69.81 205 GLN A N 1
ATOM 1560 C CA . GLN A 1 205 ? -0.976 14.529 -26.395 1.00 69.81 205 GLN A CA 1
ATOM 1561 C C . GLN A 1 205 ? -1.994 15.683 -26.409 1.00 69.81 205 GLN A C 1
ATOM 1563 O O . GLN A 1 205 ? -2.344 16.241 -25.371 1.00 69.81 205 GLN A O 1
ATOM 1568 N N . ALA A 1 206 ? -2.492 16.053 -27.594 1.00 62.75 206 ALA A N 1
ATOM 1569 C CA . ALA A 1 206 ? -3.419 17.181 -27.757 1.00 62.75 206 ALA A CA 1
ATOM 1570 C C . ALA A 1 206 ? -4.734 17.035 -26.956 1.00 62.75 206 ALA A C 1
ATOM 1572 O O . ALA A 1 206 ? -5.402 18.033 -26.698 1.00 62.75 206 ALA A O 1
ATOM 1573 N N . GLU A 1 207 ? -5.086 15.815 -26.547 1.00 58.53 207 GLU A N 1
ATOM 1574 C CA . GLU A 1 207 ? -6.258 15.504 -25.719 1.00 58.53 207 GLU A CA 1
ATOM 1575 C C . GLU A 1 207 ? -6.019 15.732 -24.211 1.00 58.53 207 GLU A C 1
ATOM 1577 O O . GLU A 1 207 ? -6.984 15.889 -23.468 1.00 58.53 207 GLU A O 1
ATOM 1582 N N . ASP A 1 208 ? -4.760 15.853 -23.771 1.00 56.03 208 ASP A N 1
ATOM 1583 C CA . ASP A 1 208 ? -4.359 16.033 -22.365 1.00 56.03 208 ASP A CA 1
ATOM 1584 C C . ASP A 1 208 ? -4.022 17.488 -22.000 1.00 56.03 208 ASP A C 1
ATOM 1586 O O . ASP A 1 208 ? -3.539 17.772 -20.901 1.00 56.03 208 ASP A O 1
ATOM 1590 N N . MET A 1 209 ? -4.277 18.445 -22.901 1.00 52.78 209 MET A N 1
ATOM 1591 C CA . MET A 1 209 ? -4.178 19.862 -22.553 1.00 52.78 209 MET A CA 1
ATOM 1592 C C . MET A 1 209 ? -5.296 20.200 -21.559 1.00 52.78 209 MET A C 1
ATOM 1594 O O . MET A 1 209 ? -6.467 20.193 -21.953 1.00 52.78 209 MET A O 1
ATOM 1598 N N . PRO A 1 210 ? -4.986 20.519 -20.284 1.00 54.12 210 PRO A N 1
ATOM 1599 C CA . PRO A 1 210 ? -6.021 20.905 -19.341 1.00 54.12 210 PRO A CA 1
ATOM 1600 C C . PRO A 1 210 ? -6.738 22.123 -19.913 1.00 54.12 210 PRO A C 1
ATOM 1602 O O . PRO A 1 210 ? -6.090 23.084 -20.340 1.00 54.12 210 PRO A O 1
ATOM 1605 N N . ALA A 1 211 ? -8.071 22.067 -19.954 1.00 58.03 211 ALA A N 1
ATOM 1606 C CA . ALA A 1 211 ? -8.878 23.202 -20.362 1.00 58.03 211 ALA A CA 1
ATOM 1607 C C . ALA A 1 211 ? -8.426 24.417 -19.542 1.00 58.03 211 ALA A C 1
ATOM 1609 O O . ALA A 1 211 ? -8.562 24.432 -18.317 1.00 58.03 211 ALA A O 1
ATOM 1610 N N . LEU A 1 212 ? -7.830 25.406 -20.213 1.00 53.69 212 LEU A N 1
ATOM 1611 C CA . LEU A 1 212 ? -7.537 26.693 -19.604 1.00 53.69 212 LEU A CA 1
ATOM 1612 C C . LEU A 1 212 ? -8.871 27.234 -19.095 1.00 53.69 212 LEU A C 1
ATOM 1614 O O . LEU A 1 212 ? -9.758 27.542 -19.891 1.00 53.69 212 LEU A O 1
ATOM 1618 N N . ILE A 1 213 ? -9.024 27.277 -17.772 1.00 49.75 213 ILE A N 1
ATOM 1619 C CA . ILE A 1 213 ? -10.156 27.929 -17.122 1.00 49.75 213 ILE A CA 1
ATOM 1620 C C . ILE A 1 213 ? -10.109 29.389 -17.587 1.00 49.75 213 ILE A C 1
ATOM 1622 O O . ILE A 1 213 ? -9.153 30.098 -17.267 1.00 49.75 213 ILE A O 1
ATOM 1626 N N . GLN A 1 214 ? -11.080 29.783 -18.417 1.00 42.88 214 GLN A N 1
ATOM 1627 C CA . GLN A 1 214 ? -11.307 31.179 -18.801 1.00 42.88 214 GLN A CA 1
ATOM 1628 C C . GLN A 1 214 ? -11.879 31.973 -17.630 1.00 42.88 214 GLN A C 1
ATOM 1630 O O . GLN A 1 214 ? -12.684 31.395 -16.863 1.00 42.88 214 GLN A O 1
#